Protein AF-A0A9W9DDQ2-F1 (afdb_monomer_lite)

pLDDT: mean 72.76, std 20.81, range [30.48, 95.44]

Foldseek 3Di:
DDDDDDDDDDDDDDPPPDPPDDDDDDDDDDDDDDDDDDDDDDDDDDDDDDDDDDDDPDPPPPPVPQPQDFQPLLLDLVLADDDDLDAPVVVVCVVQPVDPVPDPDAQSPLCQPVDDPVVCVVRVNLSVQLVVLNVCSNVDHSRDLCSLVSLLSNLVSCVVSLVLVRSLSSLCSVVVRLVPPPDVVNSVCCVPPRHDPVSVVSNVCSVVSVVCVVVVVVVVVVVSVVVSVVVVVD

Organism: NCBI:txid40482

Sequence (234 aa):
STTPNVYIEPEVPDPFLIDSHASDEEPEAHAKRKQELSVATPTQSFSQQDLIKNGPPSPTQSEEDAPEIYLPGLVLPTMFLLIPNTDLLTTLLNKYIHLPERRPMRDISGEWQKNNFHTLVLTNSLRALAMMARDRLVTTDPEDLALVSGWYLRLACLSRLRLFNQTSVECSNLFSVLNAVETPEAKSWLFEKLLPFELEVMYAKSWLFEKLLLFELDVVYVRLKYWLRNQTQR

Secondary structure (DSSP, 8-state):
--------PPPPPPTT-------------------------------------------------------GGGG-GGGSPPPPS--HHHHHHHHH--SGGGSPP---S---TTS-HHHHHHTT-HHHHHHHHHHHHHHS-TT-THHHHHHHHHHHHHHHTT-HHHHHHHHHHHHHHHHT---HHHHHHIIIIIS-HHHHHHHHTHHHHHHHHHHHHHHHHHHHHHHHHHHTT-

Radius of gyration: 29.39 Å; chains: 1; bounding box: 71×64×99 Å

Structure (mmCIF, N/CA/C/O backbone):
data_AF-A0A9W9DDQ2-F1
#
_entry.id   AF-A0A9W9DDQ2-F1
#
loop_
_atom_site.group_PDB
_atom_site.id
_atom_site.type_symbol
_atom_site.label_atom_id
_atom_site.label_alt_id
_atom_site.label_comp_id
_atom_site.label_asym_id
_atom_site.label_entity_id
_atom_site.label_seq_id
_atom_site.pdbx_PDB_ins_code
_atom_site.Cartn_x
_atom_site.Cartn_y
_atom_site.Cartn_z
_atom_site.occupancy
_atom_site.B_iso_or_equiv
_atom_site.auth_seq_id
_atom_site.auth_comp_id
_atom_site.auth_asym_id
_atom_site.auth_atom_id
_atom_site.pdbx_PDB_model_num
ATOM 1 N N . SER A 1 1 ? 25.339 49.833 -46.768 1.00 43.16 1 SER A N 1
ATOM 2 C CA . SER A 1 1 ? 26.209 49.017 -45.906 1.00 43.16 1 SER A CA 1
ATOM 3 C C . SER A 1 1 ? 25.650 49.034 -44.504 1.00 43.16 1 SER A C 1
ATOM 5 O O . SER A 1 1 ? 25.683 50.083 -43.879 1.00 43.16 1 SER A O 1
ATOM 7 N N . THR A 1 2 ? 25.086 47.916 -44.050 1.00 43.12 2 THR A N 1
ATOM 8 C CA . THR A 1 2 ? 24.489 47.782 -42.713 1.00 43.12 2 THR A CA 1
ATOM 9 C C . THR A 1 2 ? 25.046 46.499 -42.109 1.00 43.12 2 THR A C 1
ATOM 11 O O . THR A 1 2 ? 24.840 45.423 -42.664 1.00 43.12 2 THR A O 1
ATOM 14 N N . THR A 1 3 ? 25.835 46.621 -41.047 1.00 50.66 3 THR A N 1
ATOM 15 C CA . THR A 1 3 ? 26.433 45.501 -40.310 1.00 50.66 3 THR A CA 1
ATOM 16 C C . THR A 1 3 ? 25.376 44.820 -39.432 1.00 50.66 3 THR A C 1
ATOM 18 O O . THR A 1 3 ? 24.550 45.522 -38.843 1.00 50.66 3 THR A O 1
ATOM 21 N N . PRO A 1 4 ? 25.359 43.479 -39.312 1.00 51.47 4 PRO A N 1
ATOM 22 C CA . PRO A 1 4 ? 24.462 42.812 -38.382 1.00 51.47 4 PRO A CA 1
ATOM 23 C C . PRO A 1 4 ? 25.022 42.918 -36.961 1.00 51.47 4 PRO A C 1
ATOM 25 O O . PRO A 1 4 ? 26.206 42.686 -36.716 1.00 51.47 4 PRO A O 1
ATOM 28 N N . ASN A 1 5 ? 24.149 43.299 -36.034 1.00 49.97 5 ASN A N 1
ATOM 29 C CA . ASN A 1 5 ? 24.436 43.403 -34.612 1.00 49.97 5 ASN A CA 1
ATOM 30 C C . ASN A 1 5 ? 24.462 41.983 -34.020 1.00 49.97 5 ASN A C 1
ATOM 32 O O . ASN A 1 5 ? 23.436 41.302 -34.008 1.00 49.97 5 ASN A O 1
ATOM 36 N N . VAL A 1 6 ? 25.640 41.512 -33.609 1.00 54.50 6 VAL A N 1
ATOM 37 C CA . VAL A 1 6 ? 25.814 40.206 -32.960 1.00 54.50 6 VAL A CA 1
ATOM 38 C C . VAL A 1 6 ? 25.312 40.336 -31.527 1.00 54.50 6 VAL A C 1
ATOM 40 O O . VAL A 1 6 ? 25.911 41.036 -30.715 1.00 54.50 6 VAL A O 1
ATOM 43 N N . TYR A 1 7 ? 24.188 39.690 -31.228 1.00 57.06 7 TYR A N 1
ATOM 44 C CA . TYR A 1 7 ? 23.687 39.573 -29.864 1.00 57.06 7 TYR A CA 1
ATOM 45 C C . TYR A 1 7 ? 24.569 38.580 -29.099 1.00 57.06 7 TYR A C 1
ATOM 47 O O . TYR A 1 7 ? 24.638 37.408 -29.468 1.00 57.06 7 TYR A O 1
ATOM 55 N N . ILE A 1 8 ? 25.266 39.063 -28.070 1.00 61.97 8 ILE A N 1
ATOM 56 C CA . ILE A 1 8 ? 26.037 38.239 -27.136 1.00 61.97 8 ILE A CA 1
ATOM 57 C C . ILE A 1 8 ? 25.140 38.005 -25.920 1.00 61.97 8 ILE A C 1
ATOM 59 O O . ILE A 1 8 ? 24.755 38.953 -25.234 1.00 61.97 8 ILE A O 1
ATOM 63 N N . GLU A 1 9 ? 24.768 36.749 -25.702 1.00 59.22 9 GLU A N 1
ATOM 64 C CA . GLU A 1 9 ? 23.990 36.309 -24.545 1.00 59.22 9 GLU A CA 1
ATOM 65 C C . GLU A 1 9 ? 24.874 36.381 -23.283 1.00 59.22 9 GLU A C 1
ATOM 67 O O . GLU A 1 9 ? 26.020 35.929 -23.328 1.00 59.22 9 GLU A O 1
ATOM 72 N N . PRO A 1 10 ? 24.411 36.987 -22.174 1.00 62.88 10 PRO A N 1
ATOM 73 C CA . PRO A 1 10 ? 25.209 37.072 -20.956 1.00 62.88 10 PRO A CA 1
ATOM 74 C C . PRO A 1 10 ? 25.351 35.687 -20.310 1.00 62.88 10 PRO A C 1
ATOM 76 O O . PRO A 1 10 ? 24.351 35.019 -20.045 1.00 62.88 10 PRO A O 1
ATOM 79 N N . GLU A 1 11 ? 26.589 35.267 -20.038 1.00 54.44 11 GLU A N 1
ATOM 80 C CA . GLU A 1 11 ? 26.874 34.021 -19.319 1.00 54.44 11 GLU A CA 1
ATOM 81 C C . GLU A 1 11 ? 26.265 34.072 -17.912 1.00 54.44 11 GLU A C 1
ATOM 83 O O . GLU A 1 11 ? 26.614 34.918 -17.086 1.00 54.44 11 GLU A O 1
ATOM 88 N N . VAL A 1 12 ? 25.326 33.162 -17.650 1.00 66.56 12 VAL A N 1
ATOM 89 C CA . VAL A 1 12 ? 24.729 32.951 -16.329 1.00 66.56 12 VAL A CA 1
ATOM 90 C C . VAL A 1 12 ? 25.678 32.055 -15.524 1.00 66.56 12 VAL A C 1
ATOM 92 O O . VAL A 1 12 ? 25.928 30.930 -15.961 1.00 66.56 12 VAL A O 1
ATOM 95 N N . PRO A 1 13 ? 26.207 32.507 -14.371 1.00 59.84 13 PRO A N 1
ATOM 96 C CA . PRO A 1 13 ? 27.102 31.695 -13.551 1.00 59.84 13 PRO A CA 1
ATOM 97 C C . PRO A 1 13 ? 26.423 30.409 -13.064 1.00 59.84 13 PRO A C 1
ATOM 99 O O . PRO A 1 13 ? 25.291 30.447 -12.575 1.00 59.84 13 PRO A O 1
ATOM 102 N N . ASP A 1 14 ? 27.121 29.279 -13.197 1.00 64.25 14 ASP A N 1
ATOM 103 C CA . ASP A 1 14 ? 26.646 27.963 -12.763 1.00 64.25 14 ASP A CA 1
ATOM 104 C C . ASP A 1 14 ? 26.555 27.912 -11.223 1.00 64.25 14 ASP A C 1
ATOM 106 O O . ASP A 1 14 ? 27.581 28.037 -10.548 1.00 64.25 14 ASP A O 1
ATOM 110 N N . PRO A 1 15 ? 25.358 27.720 -10.633 1.00 57.59 15 PRO A N 1
ATOM 111 C CA . PRO A 1 15 ? 25.167 27.742 -9.183 1.00 57.59 15 PRO A CA 1
ATOM 112 C C . PRO A 1 15 ? 25.817 26.560 -8.440 1.00 57.59 15 PRO A C 1
ATOM 114 O O . PRO A 1 15 ? 25.726 26.503 -7.214 1.00 57.59 15 PRO A O 1
ATOM 117 N N . PHE A 1 16 ? 26.456 25.618 -9.144 1.00 49.69 16 PHE A N 1
ATOM 118 C CA . PHE A 1 16 ? 27.125 24.454 -8.551 1.00 49.69 16 PHE A CA 1
ATOM 119 C C . PHE A 1 16 ? 28.657 24.524 -8.555 1.00 49.69 16 PHE A C 1
ATOM 121 O O . PHE A 1 16 ? 29.302 23.620 -8.018 1.00 49.69 16 PHE A O 1
ATOM 128 N N . LEU A 1 17 ? 29.255 25.588 -9.099 1.00 50.72 17 LEU A N 1
ATOM 129 C CA . LEU A 1 17 ? 30.687 25.844 -8.941 1.00 50.72 17 LEU A CA 1
ATOM 130 C C . LEU A 1 17 ? 30.939 26.490 -7.575 1.00 50.72 17 LEU A C 1
ATOM 132 O O . LEU A 1 17 ? 30.969 27.706 -7.422 1.00 50.72 17 LEU A O 1
ATOM 136 N N . ILE A 1 18 ? 31.081 25.642 -6.558 1.00 55.28 18 ILE A N 1
ATOM 137 C CA . ILE A 1 18 ? 31.633 26.033 -5.262 1.00 55.28 18 ILE A CA 1
ATOM 138 C C . ILE A 1 18 ? 33.149 26.135 -5.451 1.00 55.28 18 ILE A C 1
ATOM 140 O O . ILE A 1 18 ? 33.799 25.127 -5.733 1.00 55.28 18 ILE A O 1
ATOM 144 N N . ASP A 1 19 ? 33.702 27.339 -5.304 1.00 46.22 19 ASP A N 1
ATOM 145 C CA . ASP A 1 19 ? 35.145 27.574 -5.329 1.00 46.22 19 ASP A CA 1
ATOM 146 C C . ASP A 1 19 ? 35.828 26.783 -4.205 1.00 46.22 19 ASP A C 1
ATOM 148 O O . ASP A 1 19 ? 35.760 27.118 -3.020 1.00 46.22 19 ASP A O 1
ATOM 152 N N . SER A 1 20 ? 36.506 25.701 -4.578 1.00 46.84 20 SER A N 1
ATOM 153 C CA . SER A 1 20 ? 37.369 24.923 -3.698 1.00 46.84 20 SER A CA 1
ATOM 154 C C . SER A 1 20 ? 38.702 25.648 -3.509 1.00 46.84 20 SER A C 1
ATOM 156 O O . SER A 1 20 ? 39.703 25.298 -4.129 1.00 46.84 20 SER A O 1
ATOM 158 N N . HIS A 1 21 ? 38.713 26.675 -2.661 1.00 49.53 21 HIS A N 1
ATOM 159 C CA . HIS A 1 21 ? 39.934 27.282 -2.132 1.00 49.53 21 HIS A CA 1
ATOM 160 C C . HIS A 1 21 ? 39.745 27.638 -0.651 1.00 49.53 21 HIS A C 1
ATOM 162 O O . HIS A 1 21 ? 39.401 28.760 -0.293 1.00 49.53 21 HIS A O 1
ATOM 168 N N . ALA A 1 22 ? 40.005 26.663 0.219 1.00 41.53 22 ALA A N 1
ATOM 169 C CA . ALA A 1 22 ? 40.381 26.906 1.606 1.00 41.53 22 ALA A CA 1
ATOM 170 C C . ALA A 1 22 ? 41.454 25.877 1.978 1.00 41.53 22 ALA A C 1
ATOM 172 O O . ALA A 1 22 ? 41.210 24.675 2.029 1.00 41.53 22 ALA A O 1
ATOM 173 N N . SER A 1 23 ? 42.661 26.406 2.091 1.00 39.81 23 SER A N 1
ATOM 174 C CA . SER A 1 23 ? 43.954 25.770 2.286 1.00 39.81 23 SER A CA 1
ATOM 175 C C . SER A 1 23 ? 44.159 25.178 3.682 1.00 39.81 23 SER A C 1
ATOM 177 O O . SER A 1 23 ? 43.682 25.724 4.673 1.00 39.81 23 SER A O 1
ATOM 179 N N . ASP A 1 24 ? 44.922 24.084 3.676 1.00 45.88 24 ASP A N 1
ATOM 180 C CA . ASP A 1 24 ? 45.630 23.370 4.745 1.00 45.88 24 ASP A CA 1
ATOM 181 C C . ASP A 1 24 ? 46.057 24.199 5.967 1.00 45.88 24 ASP A C 1
ATOM 183 O O . ASP A 1 24 ? 46.740 25.197 5.777 1.00 45.88 24 ASP A O 1
ATOM 187 N N . GLU A 1 25 ? 45.792 23.695 7.185 1.00 39.66 25 GLU A N 1
ATOM 188 C CA . GLU A 1 25 ? 46.727 23.701 8.333 1.00 39.66 25 GLU A CA 1
ATOM 189 C C . GLU A 1 25 ? 46.370 22.558 9.321 1.00 39.66 25 GLU A C 1
ATOM 191 O O . GLU A 1 25 ? 45.340 22.591 9.997 1.00 39.66 25 GLU A O 1
ATOM 196 N N . GLU A 1 26 ? 47.229 21.533 9.409 1.00 45.34 26 GLU A N 1
ATOM 197 C CA . GLU A 1 26 ? 47.307 20.595 10.545 1.00 45.34 26 GLU A CA 1
ATOM 198 C C . GLU A 1 26 ? 48.149 21.195 11.685 1.00 45.34 26 GLU A C 1
ATOM 200 O O . GLU A 1 26 ? 49.053 21.998 11.435 1.00 45.34 26 GLU A O 1
ATOM 205 N N . PRO A 1 27 ? 47.974 20.704 12.926 1.00 40.09 27 PRO A N 1
ATOM 206 C CA . PRO A 1 27 ? 49.180 20.301 13.647 1.00 40.09 27 PRO A CA 1
ATOM 207 C C . PRO A 1 27 ? 49.073 18.949 14.371 1.00 40.09 27 PRO A C 1
ATOM 209 O O . PRO A 1 27 ? 48.117 18.651 15.090 1.00 40.09 27 PRO A O 1
ATOM 212 N N . GLU A 1 28 ? 50.151 18.176 14.222 1.00 37.66 28 GLU A N 1
ATOM 213 C CA . GLU A 1 28 ? 50.507 16.975 14.976 1.00 37.66 28 GLU A CA 1
ATOM 214 C C . GLU A 1 28 ? 50.544 17.204 16.500 1.00 37.66 28 GLU A C 1
ATOM 216 O O . GLU A 1 28 ? 51.063 18.208 16.992 1.00 37.66 28 GLU A O 1
ATOM 221 N N . ALA A 1 29 ? 50.132 16.190 17.269 1.00 35.25 29 ALA A N 1
ATOM 222 C CA . ALA A 1 29 ? 50.523 16.046 18.670 1.00 35.25 29 ALA A CA 1
ATOM 223 C C . ALA A 1 29 ? 50.880 14.587 18.998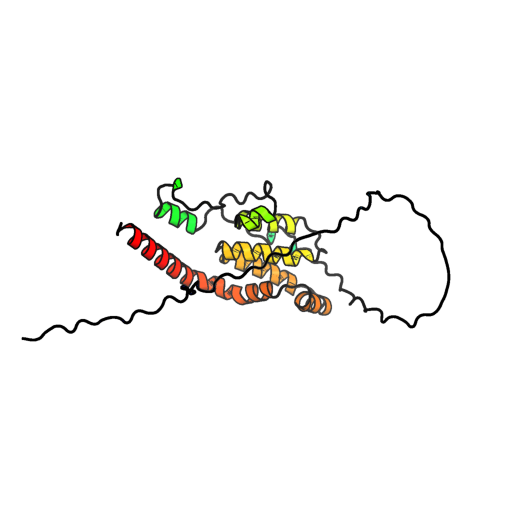 1.00 35.25 29 ALA A C 1
ATOM 225 O O . ALA A 1 29 ? 50.050 13.678 18.996 1.00 35.25 29 ALA A O 1
ATOM 226 N N . HIS A 1 30 ? 52.157 14.383 19.311 1.00 31.36 30 HIS A N 1
ATOM 227 C CA . HIS A 1 30 ? 52.729 13.138 19.804 1.00 31.36 30 HIS A CA 1
ATOM 228 C C . HIS A 1 30 ? 52.353 12.846 21.276 1.00 31.36 30 HIS A C 1
ATOM 230 O O . HIS A 1 30 ? 52.454 13.704 22.146 1.00 31.36 30 HIS A O 1
ATOM 236 N N . ALA A 1 31 ? 52.146 11.547 21.537 1.00 33.69 31 ALA A N 1
ATOM 237 C CA . ALA A 1 31 ? 52.632 10.763 22.688 1.00 33.69 31 ALA A CA 1
ATOM 238 C C . ALA A 1 31 ? 51.765 10.535 23.957 1.00 33.69 31 ALA A C 1
ATOM 240 O O . ALA A 1 31 ? 51.599 11.388 24.818 1.00 33.69 31 ALA A O 1
ATOM 241 N N . LYS A 1 32 ? 51.492 9.226 24.147 1.00 33.38 32 LYS A N 1
ATOM 242 C CA . LYS A 1 32 ? 51.507 8.413 25.389 1.00 33.38 32 LYS A CA 1
ATOM 243 C C . LYS A 1 32 ? 50.445 8.681 26.472 1.00 33.38 32 LYS A C 1
ATOM 245 O O . LYS A 1 32 ? 50.639 9.552 27.307 1.00 33.38 32 LYS A O 1
ATOM 250 N N . ARG A 1 33 ? 49.564 7.688 26.694 1.00 30.78 33 ARG A N 1
ATOM 251 C CA . ARG A 1 33 ? 49.597 6.850 27.920 1.00 30.78 33 ARG A CA 1
ATOM 252 C C . ARG A 1 33 ? 48.743 5.583 27.788 1.00 30.78 33 ARG A C 1
ATOM 254 O O . ARG A 1 33 ? 47.573 5.647 27.446 1.00 30.78 33 ARG A O 1
ATOM 261 N N . LYS A 1 34 ? 49.360 4.437 28.088 1.00 35.34 34 LYS A N 1
ATOM 262 C CA . LYS A 1 34 ? 48.715 3.136 28.314 1.00 35.34 34 LYS A CA 1
ATOM 263 C C . LYS A 1 34 ? 47.890 3.177 29.602 1.00 35.34 34 LYS A C 1
ATOM 265 O O . LYS A 1 34 ? 48.410 3.682 30.596 1.00 35.34 34 LYS A O 1
ATOM 270 N N . GLN A 1 35 ? 46.728 2.528 29.619 1.00 35.16 35 GLN A N 1
ATOM 271 C CA . GLN A 1 35 ? 46.273 1.780 30.792 1.00 35.16 35 GLN A CA 1
ATOM 272 C C . GLN A 1 35 ? 45.278 0.682 30.393 1.00 35.16 35 GLN A C 1
ATOM 274 O O . GLN A 1 35 ? 44.316 0.911 29.668 1.00 35.16 35 GLN A O 1
ATOM 279 N N . GLU A 1 36 ? 45.624 -0.524 30.828 1.00 35.19 36 GLU A N 1
ATOM 280 C CA . GLU A 1 36 ? 44.914 -1.794 30.720 1.00 35.19 36 GLU A CA 1
ATOM 281 C C . GLU A 1 36 ? 43.648 -1.784 31.589 1.00 35.19 36 GLU A C 1
ATOM 283 O O . GLU A 1 36 ? 43.702 -1.228 32.682 1.00 35.19 36 GLU A O 1
ATOM 288 N N . LEU A 1 37 ? 42.570 -2.471 31.177 1.00 32.44 37 LEU A N 1
ATOM 289 C CA . LEU A 1 37 ? 41.804 -3.332 32.093 1.00 32.44 37 LEU A CA 1
ATOM 290 C C . LEU A 1 37 ? 40.827 -4.280 31.362 1.00 32.44 37 LEU A C 1
ATOM 292 O O . LEU A 1 37 ? 39.821 -3.872 30.797 1.00 32.44 37 LEU A O 1
ATOM 296 N N . SER A 1 38 ? 41.208 -5.555 31.395 1.00 30.48 38 SER A N 1
ATOM 297 C CA . SER A 1 38 ? 40.450 -6.787 31.653 1.00 30.48 38 SER A CA 1
ATOM 298 C C . SER A 1 38 ? 38.968 -6.956 31.268 1.00 30.48 38 SER A C 1
ATOM 300 O O . SER A 1 38 ? 38.060 -6.290 31.751 1.00 30.48 38 SER A O 1
ATOM 302 N N . VAL A 1 39 ? 38.780 -8.042 30.516 1.00 32.53 39 VAL A N 1
ATOM 303 C CA . VAL A 1 39 ? 37.583 -8.858 30.259 1.00 32.53 39 VAL A CA 1
ATOM 304 C C . VAL A 1 39 ? 36.981 -9.455 31.544 1.00 32.53 39 VAL A C 1
ATOM 306 O O . VAL A 1 39 ? 37.733 -10.031 32.326 1.00 32.53 39 VAL A O 1
ATOM 309 N N . ALA A 1 40 ? 35.644 -9.439 31.696 1.00 32.78 40 ALA A N 1
ATOM 310 C CA . ALA A 1 40 ? 34.868 -10.541 32.301 1.00 32.78 40 ALA A CA 1
ATOM 311 C C . ALA A 1 40 ? 33.339 -10.428 32.072 1.00 32.78 40 ALA A C 1
ATOM 313 O O . ALA A 1 40 ? 32.730 -9.373 32.218 1.00 32.78 40 ALA A O 1
ATOM 314 N N . THR A 1 41 ? 32.763 -11.579 31.731 1.00 34.25 41 THR A N 1
ATOM 315 C CA . THR A 1 41 ? 31.363 -11.988 31.496 1.00 34.25 41 THR A CA 1
ATOM 316 C C . THR A 1 41 ? 30.456 -11.887 32.746 1.00 34.25 41 THR A C 1
ATOM 318 O O . THR A 1 41 ? 30.974 -12.011 33.855 1.00 34.25 41 THR A O 1
ATOM 321 N N . PRO A 1 42 ? 29.113 -11.753 32.621 1.00 37.78 42 PRO A N 1
ATOM 322 C CA . PRO A 1 42 ? 28.204 -11.686 33.770 1.00 37.78 42 PRO A CA 1
ATOM 323 C C . PRO A 1 42 ? 27.611 -13.056 34.136 1.00 37.78 42 PRO A C 1
ATOM 325 O O . PRO A 1 42 ? 27.168 -13.800 33.262 1.00 37.78 42 PRO A O 1
ATOM 328 N N . THR A 1 43 ? 27.503 -13.377 35.429 1.00 32.88 43 THR A N 1
ATOM 329 C CA . THR A 1 43 ? 26.479 -14.308 35.941 1.00 32.88 43 THR A CA 1
ATOM 330 C C . THR A 1 43 ? 26.179 -14.034 37.422 1.00 32.88 43 THR A C 1
ATOM 332 O O . THR A 1 43 ? 27.098 -13.837 38.209 1.00 32.88 43 THR A O 1
ATOM 335 N N . GLN A 1 44 ? 24.888 -14.152 37.757 1.00 34.22 44 GLN A N 1
ATOM 336 C CA . GLN A 1 44 ? 24.266 -14.437 39.066 1.00 34.22 44 GLN A CA 1
ATOM 337 C C . GLN A 1 44 ? 23.557 -13.285 39.803 1.00 34.22 44 GLN A C 1
ATOM 339 O O . GLN A 1 44 ? 24.135 -12.510 40.553 1.00 34.22 44 GLN A O 1
ATOM 344 N N . SER A 1 45 ? 22.239 -13.253 39.564 1.00 41.50 45 SER A N 1
ATOM 345 C CA . SER A 1 45 ? 21.136 -13.279 40.543 1.00 41.50 45 SER A CA 1
ATOM 346 C C . SER A 1 45 ? 21.463 -13.118 42.032 1.00 41.50 45 SER A C 1
ATOM 348 O O . SER A 1 45 ? 22.201 -13.938 42.561 1.00 41.50 45 SER A O 1
ATOM 350 N N . PHE A 1 46 ? 20.733 -12.234 42.723 1.00 31.86 46 PHE A N 1
ATOM 351 C CA . PHE A 1 46 ? 20.064 -12.531 44.002 1.00 31.86 46 PHE A CA 1
ATOM 352 C C . PHE A 1 46 ? 18.973 -11.483 44.292 1.00 31.86 46 PHE A C 1
ATOM 354 O O . PHE A 1 46 ? 19.193 -10.282 44.157 1.00 31.86 46 PHE A O 1
ATOM 361 N N . SER A 1 47 ? 17.786 -11.962 44.667 1.00 43.44 47 SER A N 1
ATOM 362 C CA . SER A 1 47 ? 16.654 -11.178 45.168 1.00 43.44 47 SER A CA 1
ATOM 363 C C . SER A 1 47 ? 16.860 -10.787 46.632 1.00 43.44 47 SER A C 1
ATOM 365 O O . SER A 1 47 ? 17.327 -11.614 47.411 1.00 43.44 47 SER A O 1
ATOM 367 N N . GLN A 1 48 ? 16.390 -9.602 47.032 1.00 39.69 48 GLN A N 1
ATOM 368 C CA . GLN A 1 48 ? 15.929 -9.344 48.399 1.00 39.69 48 GLN A CA 1
ATOM 369 C C . GLN A 1 48 ? 14.841 -8.264 48.404 1.00 39.69 48 GLN A C 1
ATOM 371 O O . GLN A 1 48 ? 14.946 -7.244 47.725 1.00 39.69 48 GLN A O 1
ATOM 376 N N . GLN A 1 49 ? 13.770 -8.570 49.129 1.00 43.28 49 GLN A N 1
ATOM 377 C CA . GLN A 1 49 ? 12.563 -7.773 49.300 1.00 43.28 49 GLN A CA 1
ATOM 378 C C . GLN A 1 49 ? 12.728 -6.704 50.398 1.00 43.28 49 GLN A C 1
ATOM 380 O O . GLN A 1 49 ? 13.473 -6.897 51.355 1.00 43.28 49 GLN A O 1
ATOM 385 N N . ASP A 1 50 ? 11.899 -5.666 50.256 1.00 41.75 50 ASP A N 1
ATOM 386 C CA . ASP A 1 50 ? 11.158 -4.936 51.294 1.00 41.75 50 ASP A CA 1
ATOM 387 C C . ASP A 1 50 ? 11.721 -3.703 52.045 1.00 41.75 50 ASP A C 1
ATOM 389 O O . ASP A 1 50 ? 12.675 -3.749 52.814 1.00 41.75 50 ASP A O 1
ATOM 393 N N . LEU A 1 51 ? 10.899 -2.643 51.908 1.00 42.06 51 LEU A N 1
ATOM 394 C CA . LEU A 1 51 ? 10.609 -1.488 52.776 1.00 42.06 51 LEU A CA 1
ATOM 395 C C . LEU A 1 51 ? 11.642 -0.346 52.905 1.00 42.06 51 LEU A C 1
ATOM 397 O O . LEU A 1 51 ? 12.649 -0.479 53.583 1.00 42.06 51 LEU A O 1
ATOM 401 N N . ILE A 1 52 ? 11.275 0.852 52.403 1.00 40.38 52 ILE A N 1
ATOM 402 C CA . ILE A 1 52 ? 10.900 2.045 53.208 1.00 40.38 52 ILE A CA 1
ATOM 403 C C . ILE A 1 52 ? 10.230 3.125 52.316 1.00 40.38 52 ILE A C 1
ATOM 405 O O . ILE A 1 52 ? 10.832 3.748 51.451 1.00 40.38 52 ILE A O 1
ATOM 409 N N . LYS A 1 53 ? 8.932 3.297 52.579 1.00 46.06 53 LYS A N 1
ATOM 410 C CA . LYS A 1 53 ? 8.076 4.499 52.650 1.00 46.06 53 LYS A CA 1
ATOM 411 C C . LYS A 1 53 ? 8.643 5.903 52.291 1.00 46.06 53 LYS A C 1
ATOM 413 O O . LYS A 1 53 ? 9.608 6.361 52.893 1.00 46.06 53 LYS A O 1
ATOM 418 N N . ASN A 1 54 ? 7.810 6.649 51.545 1.00 45.16 54 ASN A N 1
ATOM 419 C CA . ASN A 1 54 ? 7.675 8.122 51.443 1.00 45.16 54 ASN A CA 1
ATOM 420 C C . ASN A 1 54 ? 8.560 8.881 50.429 1.00 45.16 54 ASN A C 1
ATOM 422 O O . ASN A 1 54 ? 9.514 9.557 50.804 1.00 45.16 54 ASN A O 1
ATOM 426 N N . GLY A 1 55 ? 8.133 8.897 49.164 1.00 43.28 55 GLY A N 1
ATOM 427 C CA . GLY A 1 55 ? 8.395 9.998 48.228 1.00 43.28 55 GLY A CA 1
ATOM 428 C C . GLY A 1 55 ? 7.063 10.648 47.818 1.00 43.28 55 GLY A C 1
ATOM 429 O O . GLY A 1 55 ? 6.045 9.950 47.840 1.00 43.28 55 GLY A O 1
ATOM 430 N N . PRO A 1 56 ? 7.019 11.957 47.495 1.00 48.47 56 PRO A N 1
ATOM 431 C CA . PRO A 1 56 ? 5.811 12.585 46.955 1.00 48.47 56 PRO A CA 1
ATOM 432 C C . PRO A 1 56 ? 5.373 11.829 45.692 1.00 48.47 56 PRO A C 1
ATOM 434 O O . PRO A 1 56 ? 6.245 11.276 45.014 1.00 48.47 56 PRO A O 1
ATOM 437 N N . PRO A 1 57 ? 4.065 11.764 45.368 1.00 48.31 57 PRO A N 1
ATOM 438 C CA . PRO A 1 57 ? 3.631 11.114 44.143 1.00 48.31 57 PRO A CA 1
ATOM 439 C C . PRO A 1 57 ? 4.357 11.795 42.985 1.00 48.31 57 PRO A C 1
ATOM 441 O O . PRO A 1 57 ? 4.135 12.973 42.703 1.00 48.31 57 PRO A O 1
ATOM 444 N N . SER A 1 58 ? 5.273 11.057 42.353 1.00 43.09 58 SER A N 1
A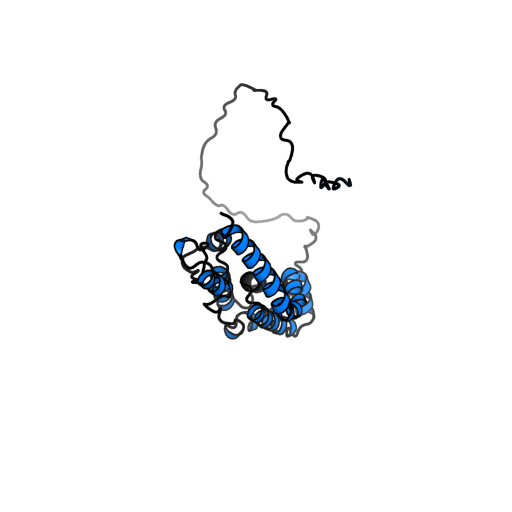TOM 445 C CA . SER A 1 58 ? 5.719 11.395 41.010 1.00 43.09 58 SER A CA 1
ATOM 446 C C . SER A 1 58 ? 4.440 11.579 40.200 1.00 43.09 58 SER A C 1
ATOM 448 O O . SER A 1 58 ? 3.560 10.724 40.340 1.00 43.09 58 SER A O 1
ATOM 450 N N . PRO A 1 59 ? 4.275 12.669 39.430 1.00 45.69 59 PRO A N 1
ATOM 451 C CA . PRO A 1 59 ? 3.128 12.783 38.552 1.00 45.69 59 PRO A CA 1
ATOM 452 C C . PRO A 1 59 ? 3.158 11.529 37.691 1.00 45.69 59 PRO A C 1
ATOM 454 O O . PRO A 1 59 ? 4.094 11.326 36.916 1.00 45.69 59 PRO A O 1
ATOM 457 N N . THR A 1 60 ? 2.195 10.639 37.921 1.00 42.50 60 THR A N 1
ATOM 458 C CA . THR A 1 60 ? 1.818 9.612 36.971 1.00 42.50 60 THR A CA 1
ATOM 459 C C . THR A 1 60 ? 1.654 10.391 35.684 1.00 42.50 60 THR A C 1
ATOM 461 O O . THR A 1 60 ? 0.751 11.220 35.572 1.00 42.50 60 THR A O 1
ATOM 464 N N . GLN A 1 61 ? 2.606 10.224 34.765 1.00 40.56 61 GLN A N 1
ATOM 465 C CA . GLN A 1 61 ? 2.333 10.480 33.369 1.00 40.56 61 GLN A CA 1
ATOM 466 C C . GLN A 1 61 ? 1.111 9.615 33.129 1.00 40.56 61 GLN A C 1
ATOM 468 O O . GLN A 1 61 ? 1.197 8.393 33.216 1.00 40.56 61 GLN A O 1
ATOM 473 N N . SER A 1 62 ? -0.048 10.258 33.067 1.00 44.06 62 SER A N 1
ATOM 474 C CA . SER A 1 62 ? -1.273 9.634 32.627 1.00 44.06 62 SER A CA 1
ATOM 475 C C . SER A 1 62 ? -0.918 9.091 31.258 1.00 44.06 62 SER A C 1
ATOM 477 O O . SER A 1 62 ? -0.796 9.873 30.314 1.00 44.06 62 SER A O 1
ATOM 479 N N . GLU A 1 63 ? -0.601 7.796 31.206 1.00 52.09 63 GLU A N 1
ATOM 480 C CA . GLU A 1 63 ? -0.661 7.015 29.986 1.00 52.09 63 GLU A CA 1
ATOM 481 C C . GLU A 1 63 ? -2.033 7.363 29.425 1.00 52.09 63 GLU A C 1
ATOM 483 O O . GLU A 1 63 ? -3.059 7.101 30.048 1.00 52.09 63 GLU A O 1
ATOM 488 N N . GLU A 1 64 ? -2.017 8.196 28.388 1.00 58.22 64 GLU A N 1
ATOM 489 C CA . GLU A 1 64 ? -3.200 8.677 27.696 1.00 58.22 64 GLU A CA 1
ATOM 490 C C . GLU A 1 64 ? -3.868 7.393 27.204 1.00 58.22 64 GLU A C 1
ATOM 492 O O . GLU A 1 64 ? -3.338 6.777 26.283 1.00 58.22 64 GLU A O 1
ATOM 497 N N . ASP A 1 65 ? -4.896 6.926 27.928 1.00 67.75 65 ASP A N 1
ATOM 498 C CA . ASP A 1 65 ? -5.540 5.621 27.738 1.00 67.75 65 ASP A CA 1
ATOM 499 C C . ASP A 1 65 ? -5.892 5.503 26.254 1.00 67.75 65 ASP A C 1
ATOM 501 O O . ASP A 1 65 ? -6.811 6.164 25.760 1.00 67.75 65 ASP A O 1
ATOM 505 N N . ALA A 1 66 ? -5.071 4.764 25.505 1.00 76.62 66 ALA A N 1
ATOM 506 C CA . ALA A 1 66 ? -5.247 4.648 24.073 1.00 76.62 66 ALA A CA 1
ATOM 507 C C . ALA A 1 66 ? -6.532 3.843 23.866 1.00 76.62 66 ALA A C 1
ATOM 509 O O . ALA A 1 66 ? -6.631 2.731 24.392 1.00 76.62 66 ALA A O 1
ATOM 510 N N . PRO A 1 67 ? -7.529 4.378 23.141 1.00 80.44 67 PRO A N 1
ATOM 511 C CA . PRO A 1 67 ? -8.742 3.628 22.887 1.00 80.44 67 PRO A CA 1
ATOM 512 C C . PRO A 1 67 ? -8.380 2.338 22.147 1.00 80.44 67 PRO A C 1
ATOM 514 O O . PRO A 1 67 ? -7.583 2.352 21.207 1.00 80.44 67 PRO A O 1
ATOM 517 N N . GLU A 1 68 ? -8.967 1.223 22.571 1.00 81.38 68 GLU A N 1
ATOM 518 C CA . GLU A 1 68 ? -8.800 -0.063 21.901 1.00 81.38 68 GLU A CA 1
ATOM 519 C C . GLU A 1 68 ? -9.448 0.024 20.510 1.00 81.38 68 GLU A C 1
ATOM 521 O O . GLU A 1 68 ? -10.671 0.113 20.367 1.00 81.38 68 GLU A O 1
ATOM 526 N N . ILE A 1 69 ? -8.613 0.099 19.470 1.00 84.62 69 ILE A N 1
ATOM 527 C CA . ILE A 1 69 ? -9.042 0.291 18.084 1.00 84.62 69 ILE A CA 1
ATOM 528 C C . ILE A 1 69 ? -8.906 -1.030 17.336 1.00 84.62 69 ILE A C 1
ATOM 530 O O . ILE A 1 69 ? -7.806 -1.494 17.052 1.00 84.62 69 ILE A O 1
ATOM 534 N N . TYR A 1 70 ? -10.049 -1.597 16.959 1.00 87.81 70 TYR A N 1
ATOM 535 C CA . TYR A 1 70 ? -10.128 -2.815 16.162 1.00 87.81 70 TYR A CA 1
ATOM 536 C C . TYR A 1 70 ? -10.498 -2.483 14.710 1.00 87.81 70 TYR A C 1
ATOM 538 O O . TYR A 1 70 ? -11.607 -2.013 14.438 1.00 87.81 70 TYR A O 1
ATOM 546 N N . LEU A 1 71 ? -9.586 -2.719 13.755 1.00 87.81 71 LEU A N 1
ATOM 547 C CA . LEU A 1 71 ? -9.764 -2.341 12.341 1.00 87.81 71 LEU A CA 1
ATOM 548 C C . LEU A 1 71 ? -9.646 -3.541 11.378 1.00 87.81 71 LEU A C 1
ATOM 550 O O . LEU A 1 71 ? -8.797 -3.548 10.480 1.00 87.81 71 LEU A O 1
ATOM 554 N N . PRO A 1 72 ? -10.548 -4.538 11.462 1.00 89.12 72 PRO A N 1
ATOM 555 C CA . PRO A 1 72 ? -10.490 -5.757 10.648 1.00 89.12 72 PRO A CA 1
ATOM 556 C C . PRO A 1 72 ? -10.628 -5.482 9.150 1.00 89.12 72 PRO A C 1
ATOM 558 O O . PRO A 1 72 ? -10.128 -6.241 8.323 1.00 89.12 72 PRO A O 1
ATOM 561 N N . GLY A 1 73 ? -11.268 -4.370 8.777 1.00 90.25 73 GLY A N 1
ATOM 562 C CA . GLY A 1 73 ? -11.394 -3.955 7.383 1.00 90.25 73 GLY A CA 1
ATOM 563 C C . GLY A 1 73 ? -10.055 -3.632 6.716 1.00 90.25 73 GLY A C 1
ATOM 564 O O . GLY A 1 73 ? -9.953 -3.755 5.500 1.00 90.25 73 GLY A O 1
ATOM 565 N N . LEU A 1 74 ? -9.018 -3.258 7.476 1.00 92.25 74 LEU A N 1
ATOM 566 C CA . LEU A 1 74 ? -7.722 -2.837 6.927 1.00 92.25 74 LEU A CA 1
ATOM 567 C C . LEU A 1 74 ? -6.816 -3.989 6.492 1.00 92.25 74 LEU A C 1
ATOM 569 O O . LEU A 1 74 ? -5.871 -3.755 5.737 1.00 92.25 74 LEU A O 1
ATOM 573 N N . VAL A 1 75 ? -7.107 -5.210 6.938 1.00 94.75 75 VAL A N 1
ATOM 574 C CA . VAL A 1 75 ? -6.312 -6.411 6.631 1.00 94.75 75 VAL A CA 1
ATOM 575 C C . VAL A 1 75 ? -6.947 -7.268 5.531 1.00 94.75 75 VAL A C 1
ATOM 577 O O . VAL A 1 75 ? -6.373 -8.260 5.086 1.00 94.75 75 VAL A O 1
ATOM 580 N N . LEU A 1 76 ? -8.133 -6.891 5.038 1.00 94.38 76 LEU A N 1
ATOM 581 C CA . LEU A 1 76 ? -8.854 -7.680 4.043 1.00 94.38 76 LEU A CA 1
ATOM 582 C C . LEU A 1 76 ? -8.123 -7.678 2.685 1.00 94.38 76 LEU A C 1
ATOM 584 O O . LEU A 1 76 ? -7.892 -6.611 2.110 1.00 94.38 76 LEU A O 1
ATOM 588 N N . PRO A 1 77 ? -7.844 -8.852 2.080 1.00 94.62 77 PRO A N 1
ATOM 589 C CA . PRO A 1 77 ? -7.184 -8.933 0.774 1.00 94.62 77 PRO A CA 1
ATOM 590 C C . PRO A 1 77 ? -7.906 -8.172 -0.344 1.00 94.62 77 PRO A C 1
ATOM 592 O O . PRO A 1 77 ? -7.262 -7.701 -1.280 1.00 94.62 77 PRO A O 1
ATOM 595 N N . THR A 1 78 ? -9.233 -8.048 -0.247 1.00 94.06 78 THR A N 1
ATOM 596 C CA . THR A 1 78 ? -10.102 -7.344 -1.204 1.00 94.06 78 THR A CA 1
ATOM 597 C C . THR A 1 78 ? -9.896 -5.833 -1.219 1.00 94.06 78 THR A C 1
ATOM 599 O O . THR A 1 78 ? -10.338 -5.171 -2.153 1.00 94.06 78 THR A O 1
ATOM 602 N N . MET A 1 79 ? -9.216 -5.283 -0.213 1.00 93.94 79 MET A N 1
ATOM 603 C CA . MET A 1 79 ? -8.888 -3.859 -0.141 1.00 93.94 79 MET A CA 1
ATOM 604 C C . MET A 1 79 ? -7.783 -3.464 -1.117 1.00 93.94 79 MET A C 1
ATOM 606 O O . MET A 1 79 ? -7.655 -2.286 -1.452 1.00 93.94 79 MET A O 1
ATOM 610 N N . PHE A 1 80 ? -7.006 -4.446 -1.580 1.00 95.31 80 PHE A N 1
ATOM 611 C CA . PHE A 1 80 ? -5.838 -4.252 -2.423 1.00 95.31 80 PHE A CA 1
ATOM 612 C C . PHE A 1 80 ? -6.118 -4.713 -3.845 1.00 95.31 80 PHE A C 1
ATOM 614 O O . PHE A 1 80 ? -6.565 -5.836 -4.090 1.00 95.31 80 PHE A O 1
ATOM 621 N N . LEU A 1 81 ? -5.764 -3.874 -4.809 1.00 92.62 81 LEU A N 1
ATOM 622 C CA . LEU A 1 81 ? -5.804 -4.247 -6.211 1.00 92.62 81 LEU A CA 1
ATOM 623 C C . LEU A 1 81 ? -4.524 -5.008 -6.582 1.00 92.62 81 LEU A C 1
ATOM 625 O O . LEU A 1 81 ? -3.445 -4.835 -5.997 1.00 92.62 81 LEU A O 1
ATOM 629 N N . LEU A 1 82 ? -4.629 -5.857 -7.601 1.00 91.00 82 LEU A N 1
ATOM 630 C CA . LEU A 1 82 ? -3.467 -6.542 -8.156 1.00 91.00 82 LEU A CA 1
ATOM 631 C C . LEU A 1 82 ? -2.572 -5.530 -8.871 1.00 91.00 82 LEU A C 1
ATOM 633 O O . LEU A 1 82 ? -3.052 -4.722 -9.663 1.00 91.00 82 LEU A O 1
ATOM 637 N N . ILE A 1 83 ? -1.266 -5.574 -8.599 1.00 88.56 83 ILE A N 1
ATOM 638 C CA . ILE A 1 83 ? -0.314 -4.715 -9.305 1.00 88.56 83 ILE A CA 1
ATOM 639 C C . ILE A 1 83 ? -0.149 -5.261 -10.734 1.00 88.56 83 ILE A C 1
ATOM 641 O O . ILE A 1 83 ? 0.271 -6.409 -10.890 1.00 88.56 83 ILE A O 1
ATOM 645 N N . PRO A 1 84 ? -0.423 -4.477 -11.791 1.00 85.75 84 PRO A N 1
ATOM 646 C CA . PRO A 1 84 ? -0.299 -4.947 -13.168 1.00 85.75 84 PRO A CA 1
ATOM 647 C C . PRO A 1 84 ? 1.160 -5.241 -13.510 1.00 85.75 84 PRO A C 1
ATOM 649 O O . PRO A 1 84 ? 2.029 -4.429 -13.209 1.00 85.75 84 PRO A O 1
AT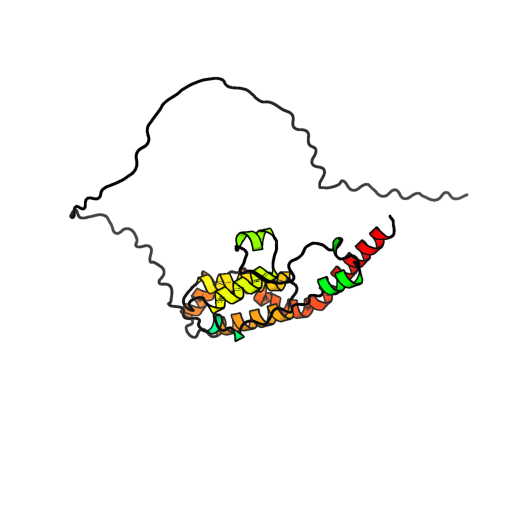OM 652 N N . ASN A 1 85 ? 1.454 -6.355 -14.183 1.00 79.19 85 ASN A N 1
ATOM 653 C CA . ASN A 1 85 ? 2.829 -6.738 -14.561 1.00 79.19 85 ASN A CA 1
ATOM 654 C C . ASN A 1 85 ? 3.429 -5.876 -15.686 1.00 79.19 85 ASN A C 1
ATOM 656 O O . ASN A 1 85 ? 4.621 -5.953 -15.968 1.00 79.19 85 ASN A O 1
ATOM 660 N N . THR A 1 86 ? 2.611 -5.039 -16.321 1.00 74.88 86 THR A N 1
ATOM 661 C CA . THR A 1 86 ? 3.008 -4.130 -17.396 1.00 74.88 86 THR A CA 1
ATOM 662 C C . THR A 1 86 ? 2.873 -2.687 -16.938 1.00 74.88 86 THR A C 1
ATOM 664 O O . THR A 1 86 ? 1.810 -2.283 -16.470 1.00 74.88 86 THR A O 1
ATOM 667 N N . ASP A 1 87 ? 3.922 -1.893 -17.113 1.00 73.94 87 ASP A N 1
ATOM 668 C CA . ASP A 1 87 ? 3.924 -0.461 -16.823 1.00 73.94 87 ASP A CA 1
ATOM 669 C C . ASP A 1 87 ? 4.220 0.364 -18.085 1.00 73.94 87 ASP A C 1
ATOM 671 O O . ASP A 1 87 ? 4.891 -0.094 -19.014 1.00 73.94 87 ASP A O 1
ATOM 675 N N . LEU A 1 88 ? 3.746 1.614 -18.108 1.00 73.94 88 LEU A N 1
ATOM 676 C CA . LEU A 1 88 ? 3.923 2.517 -19.251 1.00 73.94 88 LEU A CA 1
ATOM 677 C C . LEU A 1 88 ? 5.398 2.746 -19.597 1.00 73.94 88 LEU A C 1
ATOM 679 O O . LEU A 1 88 ? 5.739 2.876 -20.772 1.00 73.94 88 LEU A O 1
ATOM 683 N N . LEU A 1 89 ? 6.289 2.758 -18.602 1.00 77.19 89 LEU A N 1
ATOM 684 C CA . LEU A 1 89 ? 7.716 2.929 -18.848 1.00 77.19 89 LEU A CA 1
ATOM 685 C C . LEU A 1 89 ? 8.320 1.680 -19.515 1.00 77.19 89 LEU A C 1
ATOM 687 O O . LEU A 1 89 ? 9.141 1.850 -20.409 1.00 77.19 89 LEU A O 1
ATOM 691 N N . THR A 1 90 ? 7.865 0.454 -19.214 1.00 78.75 90 THR A N 1
ATOM 692 C CA . THR A 1 90 ? 8.251 -0.745 -19.995 1.00 78.75 90 THR A CA 1
ATOM 693 C C . THR A 1 90 ? 7.849 -0.585 -21.458 1.00 78.75 90 THR A C 1
ATOM 695 O O . THR A 1 90 ? 8.661 -0.842 -22.346 1.00 78.75 90 THR A O 1
ATOM 698 N N . THR A 1 91 ? 6.634 -0.103 -21.729 1.00 81.25 91 THR A N 1
ATOM 699 C CA . THR A 1 91 ? 6.160 0.132 -23.102 1.00 81.25 91 THR A CA 1
ATOM 700 C C . THR A 1 91 ? 7.022 1.163 -23.832 1.00 81.25 91 THR A C 1
ATOM 702 O O . THR A 1 91 ? 7.424 0.933 -24.973 1.00 81.25 91 THR A O 1
ATOM 705 N N . LEU A 1 92 ? 7.362 2.276 -23.174 1.00 83.12 92 LEU A N 1
ATOM 706 C CA . LEU A 1 92 ? 8.238 3.303 -23.743 1.00 83.12 92 LEU A CA 1
ATOM 707 C C . LEU A 1 92 ? 9.659 2.766 -23.971 1.00 83.12 92 LEU A C 1
ATOM 709 O O . LEU A 1 92 ? 10.215 2.949 -25.050 1.00 83.12 92 LEU A O 1
ATOM 713 N N . LEU A 1 93 ? 10.237 2.045 -23.012 1.00 83.81 93 LEU A N 1
ATOM 714 C CA . LEU A 1 93 ? 11.568 1.454 -23.160 1.00 83.81 93 LEU A CA 1
ATOM 715 C C . LEU A 1 93 ? 11.604 0.429 -24.297 1.00 83.81 93 LEU A C 1
ATOM 717 O O . LEU A 1 93 ? 12.526 0.461 -25.099 1.00 83.81 93 LEU A O 1
ATOM 721 N N . ASN A 1 94 ? 10.589 -0.426 -24.432 1.00 84.62 94 ASN A N 1
ATOM 722 C CA . ASN A 1 94 ? 10.496 -1.370 -25.548 1.00 84.62 94 ASN A CA 1
ATOM 723 C C . ASN A 1 94 ? 10.412 -0.657 -26.906 1.00 84.62 94 ASN A C 1
ATOM 725 O O . ASN A 1 94 ? 11.006 -1.116 -27.883 1.00 84.62 94 ASN A O 1
ATOM 729 N N . LYS A 1 95 ? 9.685 0.465 -26.961 1.00 86.94 95 LYS A N 1
ATOM 730 C CA . LYS A 1 95 ? 9.469 1.237 -28.188 1.00 86.94 95 LYS A CA 1
ATOM 731 C C . LYS A 1 95 ? 10.689 2.054 -28.612 1.00 86.94 95 LYS A C 1
ATOM 733 O O . LYS A 1 95 ? 10.935 2.165 -29.806 1.00 86.94 95 LYS A O 1
ATOM 738 N N . TYR A 1 96 ? 11.420 2.637 -27.663 1.00 86.19 96 TYR A N 1
ATOM 739 C CA . TYR A 1 96 ? 12.501 3.590 -27.949 1.00 86.19 96 TYR A CA 1
ATOM 740 C C . TYR A 1 96 ? 13.909 3.041 -27.660 1.00 86.19 96 TYR A C 1
ATOM 742 O O . TYR A 1 96 ? 14.887 3.598 -28.148 1.00 86.19 96 TYR A O 1
ATOM 750 N N . ILE A 1 97 ? 14.034 1.946 -26.900 1.00 86.44 97 ILE A N 1
ATOM 751 C CA . ILE A 1 97 ? 15.302 1.275 -26.568 1.00 86.44 97 ILE A CA 1
ATOM 752 C C . ILE A 1 97 ? 15.177 -0.220 -26.897 1.00 86.44 97 ILE A C 1
ATOM 754 O O . ILE A 1 97 ? 14.888 -1.073 -26.049 1.00 86.44 97 ILE A O 1
ATOM 758 N N . HIS A 1 98 ? 15.399 -0.548 -28.170 1.00 84.62 98 HIS A N 1
ATOM 759 C CA . HIS A 1 98 ? 15.236 -1.913 -28.673 1.00 84.62 98 HIS A CA 1
ATOM 760 C C . HIS A 1 98 ? 16.217 -2.906 -28.041 1.00 84.62 98 HIS A C 1
ATOM 762 O O . HIS A 1 98 ? 15.807 -4.022 -27.739 1.00 84.62 98 HIS A O 1
ATOM 768 N N . LEU A 1 99 ? 17.466 -2.496 -27.780 1.00 87.50 99 LEU A N 1
ATOM 769 C CA . LEU A 1 99 ? 18.464 -3.351 -27.132 1.00 87.50 99 LEU A CA 1
ATOM 770 C C . LEU A 1 99 ? 18.169 -3.480 -25.626 1.00 87.50 99 LEU A C 1
ATOM 772 O O . LEU A 1 99 ? 18.288 -2.478 -24.915 1.00 87.50 99 LEU A O 1
ATOM 776 N N . PRO A 1 100 ? 17.837 -4.683 -25.113 1.00 82.44 100 PRO A N 1
ATOM 777 C CA . PRO A 1 100 ? 17.499 -4.875 -23.702 1.00 82.44 100 PRO A CA 1
ATOM 778 C C . PRO A 1 100 ? 18.634 -4.498 -22.745 1.00 82.44 100 PRO A C 1
ATOM 780 O O . PRO A 1 100 ? 18.374 -3.914 -21.701 1.00 82.44 100 PRO A O 1
ATOM 783 N N . GLU A 1 101 ? 19.885 -4.748 -23.132 1.00 86.19 101 GLU A N 1
ATOM 784 C CA . GLU A 1 101 ? 21.080 -4.473 -22.318 1.00 86.19 101 GLU A CA 1
ATOM 785 C C . GLU A 1 101 ? 21.335 -2.978 -22.084 1.00 86.19 101 GLU A C 1
ATOM 787 O O . GLU A 1 101 ? 22.012 -2.599 -21.135 1.00 86.19 101 GLU A O 1
ATOM 792 N N . ARG A 1 102 ? 20.781 -2.106 -22.938 1.00 83.69 102 ARG A N 1
ATOM 793 C CA . ARG A 1 102 ? 20.887 -0.646 -22.785 1.00 83.69 102 ARG A CA 1
ATOM 794 C C . ARG A 1 102 ? 19.777 -0.058 -21.921 1.00 83.69 102 ARG A C 1
ATOM 796 O O . ARG A 1 102 ? 19.747 1.154 -21.705 1.00 83.69 102 ARG A O 1
ATOM 803 N N . ARG A 1 103 ? 18.825 -0.878 -21.476 1.00 82.81 103 ARG A N 1
ATOM 804 C CA . ARG A 1 103 ? 17.727 -0.410 -20.635 1.00 82.81 103 ARG A CA 1
ATOM 805 C C . ARG A 1 103 ? 18.229 -0.259 -19.201 1.00 82.81 103 ARG A C 1
ATOM 807 O O . ARG A 1 103 ? 18.989 -1.103 -18.734 1.00 82.81 103 ARG A O 1
ATOM 814 N N . PRO A 1 104 ? 17.784 0.779 -18.481 1.00 80.19 104 PRO A N 1
ATOM 815 C CA . PRO A 1 104 ? 18.051 0.881 -17.055 1.00 80.19 104 PRO A CA 1
ATOM 816 C C . PRO A 1 104 ? 17.569 -0.377 -16.328 1.00 80.19 104 PRO A C 1
ATOM 818 O O . PRO A 1 104 ? 16.443 -0.832 -16.556 1.00 80.19 104 PRO A O 1
ATOM 821 N N . MET A 1 105 ? 18.415 -0.927 -15.455 1.00 75.56 105 MET A N 1
ATOM 822 C CA . MET A 1 105 ? 18.041 -2.071 -14.629 1.00 75.56 105 MET A CA 1
ATOM 823 C C . MET A 1 105 ? 16.887 -1.674 -13.707 1.00 75.56 105 MET A C 1
ATOM 825 O O . MET A 1 105 ? 16.918 -0.613 -13.079 1.00 75.56 105 MET A O 1
ATOM 829 N N . ARG A 1 106 ? 15.842 -2.502 -13.660 1.00 76.94 106 ARG A N 1
ATOM 830 C CA . ARG A 1 106 ? 14.619 -2.196 -12.920 1.00 76.94 106 ARG A CA 1
ATOM 831 C C . ARG A 1 106 ? 13.913 -3.460 -12.451 1.00 76.94 106 ARG A C 1
ATOM 833 O O . ARG A 1 106 ? 13.898 -4.458 -13.165 1.00 76.94 106 ARG A O 1
ATOM 840 N N . ASP A 1 107 ? 13.273 -3.368 -11.290 1.00 75.56 107 ASP A N 1
ATOM 841 C CA . ASP A 1 107 ? 12.364 -4.392 -10.780 1.00 75.56 107 ASP A CA 1
ATOM 842 C C . ASP A 1 107 ? 11.054 -4.427 -11.589 1.00 75.56 107 ASP A C 1
ATOM 844 O O . ASP A 1 107 ? 10.285 -3.461 -11.620 1.00 75.56 107 ASP A O 1
ATOM 848 N N . ILE A 1 108 ? 10.817 -5.555 -12.260 1.00 78.06 108 ILE A N 1
ATOM 849 C CA . ILE A 1 108 ? 9.586 -5.847 -13.009 1.00 78.06 108 ILE A CA 1
ATOM 850 C C . ILE A 1 108 ? 8.828 -7.017 -12.365 1.00 78.06 108 ILE A C 1
ATOM 852 O O . ILE A 1 108 ? 7.607 -7.087 -12.495 1.00 78.06 108 ILE A O 1
ATOM 856 N N . SER A 1 109 ? 9.519 -7.919 -11.656 1.00 79.88 109 SER A N 1
ATOM 857 C CA . SER A 1 109 ? 8.909 -9.136 -11.112 1.00 79.88 109 SER A CA 1
ATOM 858 C C . SER A 1 109 ? 8.062 -8.854 -9.878 1.00 79.88 109 SER A C 1
ATOM 860 O O . SER A 1 109 ? 7.032 -9.497 -9.694 1.00 79.88 109 SER A O 1
ATOM 862 N N . GLY A 1 110 ? 8.469 -7.893 -9.042 1.00 82.50 110 GLY A N 1
ATOM 863 C CA . GLY A 1 110 ? 7.844 -7.677 -7.740 1.00 82.50 110 GLY A CA 1
ATOM 864 C C . GLY A 1 110 ? 8.143 -8.777 -6.723 1.00 82.50 110 GLY A C 1
ATOM 865 O O . GLY A 1 110 ? 7.487 -8.847 -5.686 1.00 82.50 110 GLY A O 1
ATOM 866 N N . GLU A 1 111 ? 9.116 -9.644 -7.005 1.00 88.75 111 GLU A N 1
ATOM 867 C CA . GLU A 1 111 ? 9.516 -10.709 -6.092 1.00 88.75 111 GLU A CA 1
ATOM 868 C C . GLU A 1 111 ? 10.243 -10.112 -4.880 1.00 88.75 111 GLU A C 1
ATOM 870 O O . GLU A 1 111 ? 11.325 -9.532 -4.999 1.00 88.75 111 GLU A O 1
ATOM 875 N N . TRP A 1 112 ? 9.646 -10.259 -3.698 1.00 92.06 112 TRP A N 1
ATOM 876 C CA . TRP A 1 112 ? 10.163 -9.667 -2.464 1.00 92.06 112 TRP A CA 1
ATOM 877 C C . TRP A 1 112 ? 10.683 -10.709 -1.474 1.00 92.06 112 TRP A C 1
ATOM 879 O O . TRP A 1 112 ? 11.542 -10.395 -0.660 1.00 92.06 112 TRP A O 1
ATOM 889 N N . GLN A 1 113 ? 10.226 -11.960 -1.565 1.00 92.00 113 GLN A N 1
ATOM 890 C CA . GLN A 1 113 ? 10.450 -13.007 -0.562 1.00 92.00 113 GLN A CA 1
ATOM 891 C C . GLN A 1 113 ? 11.931 -13.368 -0.372 1.00 92.00 113 GLN A C 1
ATOM 893 O O . GLN A 1 113 ? 12.327 -13.819 0.699 1.00 92.00 113 GLN A O 1
ATOM 898 N N . LYS A 1 114 ? 12.758 -13.167 -1.402 1.00 89.19 114 LYS A N 1
ATOM 899 C CA . LYS A 1 114 ? 14.200 -13.461 -1.371 1.00 89.19 114 LYS A CA 1
ATOM 900 C C . LYS A 1 114 ? 15.053 -12.308 -0.831 1.00 89.19 114 LYS A C 1
ATOM 902 O O . LYS A 1 114 ? 16.247 -12.492 -0.626 1.00 89.19 114 LYS A O 1
ATOM 907 N N . ASN A 1 115 ? 14.463 -11.132 -0.620 1.00 89.12 115 ASN A N 1
ATOM 908 C CA . ASN A 1 115 ? 15.176 -9.902 -0.293 1.00 89.12 115 ASN A CA 1
ATOM 909 C C . ASN A 1 115 ? 14.685 -9.329 1.042 1.00 89.12 115 ASN A C 1
ATOM 911 O O . ASN A 1 115 ? 13.497 -9.361 1.354 1.00 89.12 115 ASN A O 1
ATOM 915 N N . ASN A 1 116 ? 15.590 -8.752 1.834 1.00 91.44 116 ASN A N 1
ATOM 916 C CA . ASN A 1 116 ? 15.185 -8.016 3.031 1.00 91.44 116 ASN A CA 1
ATOM 917 C C . ASN A 1 116 ? 14.654 -6.614 2.668 1.00 91.44 116 ASN A C 1
ATOM 919 O O . ASN A 1 116 ? 14.987 -6.048 1.625 1.00 91.44 116 ASN A O 1
ATOM 923 N N . PHE A 1 117 ? 13.863 -6.025 3.570 1.00 91.12 117 PHE A N 1
ATOM 924 C CA . PHE A 1 117 ? 13.284 -4.688 3.384 1.00 91.12 117 PHE A CA 1
ATOM 925 C C . PHE A 1 117 ? 14.336 -3.633 3.010 1.00 91.12 117 PHE A C 1
ATOM 927 O O . PHE A 1 117 ? 14.156 -2.893 2.048 1.00 91.12 117 PHE A O 1
ATOM 934 N N . HIS A 1 118 ? 15.463 -3.609 3.726 1.00 92.62 118 HIS A N 1
ATOM 935 C CA . HIS A 1 118 ? 16.529 -2.639 3.487 1.00 92.62 118 HIS A CA 1
ATOM 936 C C . HIS A 1 118 ? 17.110 -2.740 2.067 1.00 92.62 118 HIS A C 1
ATOM 938 O O . HIS A 1 118 ? 17.297 -1.721 1.407 1.00 92.62 118 HIS A O 1
ATOM 944 N N . THR A 1 119 ? 17.327 -3.953 1.547 1.00 92.44 119 THR A N 1
ATOM 945 C CA . THR A 1 119 ? 17.800 -4.143 0.165 1.00 92.44 119 THR A CA 1
ATOM 946 C C . THR A 1 119 ? 16.765 -3.658 -0.838 1.00 92.44 119 THR A C 1
ATOM 948 O O . THR A 1 119 ? 17.125 -3.000 -1.811 1.00 92.44 119 THR A O 1
ATOM 951 N N . LEU A 1 120 ? 15.479 -3.925 -0.605 1.00 91.44 120 LEU A N 1
ATOM 952 C CA . LEU A 1 120 ? 14.410 -3.461 -1.492 1.00 91.44 120 LEU A CA 1
ATOM 953 C C . LEU A 1 120 ? 14.332 -1.927 -1.550 1.00 91.44 120 LEU A C 1
ATOM 955 O O . LEU A 1 120 ? 14.143 -1.366 -2.629 1.00 91.44 120 LEU A O 1
ATOM 959 N N . VAL A 1 121 ? 14.543 -1.248 -0.418 1.00 91.06 121 VAL A N 1
ATOM 960 C CA . VAL A 1 121 ? 14.627 0.220 -0.349 1.00 91.06 121 VAL A CA 1
ATOM 961 C C . VAL A 1 121 ? 15.863 0.739 -1.085 1.00 91.06 121 VAL A C 1
ATOM 963 O O . VAL A 1 121 ? 15.727 1.598 -1.955 1.00 91.06 121 VAL A O 1
ATOM 966 N N . LEU A 1 122 ? 17.051 0.192 -0.801 1.00 90.25 122 LEU A N 1
ATOM 967 C CA . LEU A 1 122 ? 18.306 0.622 -1.432 1.00 90.25 122 LEU A CA 1
ATOM 968 C C . LEU A 1 122 ? 18.317 0.409 -2.950 1.00 90.25 122 LEU A C 1
ATOM 970 O O . LEU A 1 122 ? 18.837 1.236 -3.692 1.00 90.25 122 LEU A O 1
ATOM 974 N N . THR A 1 123 ? 17.727 -0.688 -3.420 1.00 88.38 123 THR A N 1
ATOM 975 C CA . THR A 1 123 ? 17.630 -1.014 -4.852 1.00 88.38 123 THR A CA 1
ATOM 976 C C . THR A 1 123 ? 16.452 -0.328 -5.544 1.00 88.38 123 THR A C 1
ATOM 978 O O . THR A 1 123 ? 16.261 -0.510 -6.745 1.00 88.38 123 THR A O 1
ATOM 981 N N . ASN A 1 124 ? 15.661 0.469 -4.812 1.00 87.81 124 ASN A N 1
ATOM 982 C CA . ASN A 1 124 ? 14.451 1.127 -5.307 1.00 87.81 124 ASN A CA 1
ATOM 983 C C . ASN A 1 124 ? 13.484 0.137 -5.999 1.00 87.81 124 ASN A C 1
ATOM 985 O O . ASN A 1 124 ? 12.845 0.455 -7.006 1.00 87.81 124 ASN A O 1
ATOM 989 N N . SER A 1 125 ? 13.369 -1.074 -5.445 1.00 90.81 125 SER A N 1
ATOM 990 C CA . SER A 1 125 ? 12.489 -2.147 -5.924 1.00 90.81 125 SER A CA 1
ATOM 991 C C . SER A 1 125 ? 11.051 -1.897 -5.459 1.00 90.81 125 SER A C 1
ATOM 993 O O . SER A 1 125 ? 10.510 -2.575 -4.586 1.00 90.81 125 SER A O 1
ATOM 995 N N . LEU A 1 126 ? 10.440 -0.842 -6.007 1.00 91.44 126 LEU A N 1
ATOM 996 C CA . LEU A 1 126 ? 9.146 -0.311 -5.561 1.00 91.44 126 LEU A CA 1
ATOM 997 C C . LEU A 1 126 ? 7.998 -1.316 -5.700 1.00 91.44 126 LEU A C 1
ATOM 999 O O . LEU A 1 126 ? 7.076 -1.309 -4.886 1.00 91.44 126 LEU A O 1
ATOM 1003 N N . ARG A 1 127 ? 8.035 -2.179 -6.721 1.00 92.62 127 ARG A N 1
ATOM 1004 C CA . ARG A 1 127 ? 6.999 -3.195 -6.940 1.00 92.62 127 ARG A CA 1
ATOM 1005 C C . ARG A 1 127 ? 7.082 -4.275 -5.870 1.00 92.62 127 ARG A C 1
ATOM 1007 O O . ARG A 1 127 ? 6.064 -4.572 -5.248 1.00 92.62 127 ARG A O 1
ATOM 1014 N N . ALA A 1 128 ? 8.279 -4.796 -5.615 1.00 93.50 128 ALA A N 1
ATOM 1015 C CA . ALA A 1 128 ? 8.518 -5.738 -4.531 1.00 93.50 128 ALA A CA 1
ATOM 1016 C C . ALA A 1 128 ? 8.130 -5.146 -3.165 1.00 93.50 128 ALA A C 1
ATOM 1018 O O . ALA A 1 128 ? 7.442 -5.808 -2.393 1.00 93.50 128 ALA A O 1
ATOM 1019 N N . LEU A 1 129 ? 8.464 -3.878 -2.890 1.00 94.56 129 LEU A N 1
ATOM 1020 C CA . LEU A 1 129 ? 8.035 -3.185 -1.665 1.00 94.56 129 LEU A CA 1
ATOM 1021 C C . LEU A 1 129 ? 6.513 -3.097 -1.542 1.00 94.56 129 LEU A C 1
ATOM 1023 O O . LEU A 1 129 ? 5.967 -3.389 -0.481 1.00 94.56 129 LEU A O 1
ATOM 1027 N N . ALA A 1 130 ? 5.822 -2.725 -2.621 1.00 94.69 130 ALA A N 1
ATOM 1028 C CA . ALA A 1 130 ? 4.368 -2.638 -2.623 1.00 94.69 130 ALA A CA 1
ATOM 1029 C C . ALA A 1 130 ? 3.716 -4.009 -2.379 1.00 94.69 130 ALA A C 1
ATOM 1031 O O . ALA A 1 130 ? 2.716 -4.084 -1.663 1.00 94.69 130 ALA A O 1
ATOM 1032 N N . MET A 1 131 ? 4.252 -5.085 -2.967 1.00 94.25 131 MET A N 1
ATOM 1033 C CA . MET A 1 131 ? 3.767 -6.452 -2.739 1.00 94.25 131 MET A CA 1
ATOM 1034 C C . MET A 1 131 ? 4.044 -6.919 -1.310 1.00 94.25 131 MET A C 1
ATOM 1036 O O . MET A 1 131 ? 3.128 -7.393 -0.648 1.00 94.25 131 MET A O 1
ATOM 1040 N N . MET A 1 132 ? 5.255 -6.689 -0.803 1.00 95.06 132 MET A N 1
ATOM 1041 C CA . MET A 1 132 ? 5.624 -6.997 0.578 1.00 95.06 132 MET A CA 1
ATOM 1042 C C . MET A 1 132 ? 4.718 -6.275 1.581 1.00 95.06 132 MET A C 1
ATOM 1044 O O . MET A 1 132 ? 4.266 -6.887 2.542 1.00 95.06 132 MET A O 1
ATOM 1048 N N . ALA A 1 133 ? 4.445 -4.983 1.368 1.00 95.31 133 ALA A N 1
ATOM 1049 C CA . ALA A 1 133 ? 3.570 -4.202 2.238 1.00 95.31 133 ALA A CA 1
ATOM 1050 C C . ALA A 1 133 ? 2.153 -4.790 2.279 1.00 95.31 133 ALA A C 1
ATOM 1052 O O . ALA A 1 133 ? 1.622 -4.998 3.363 1.00 95.31 133 ALA A O 1
ATOM 1053 N N . ARG A 1 134 ? 1.575 -5.133 1.118 1.00 95.12 134 ARG A N 1
ATOM 1054 C CA . ARG A 1 134 ? 0.276 -5.822 1.039 1.00 95.12 134 ARG A CA 1
ATOM 1055 C C . ARG A 1 134 ? 0.295 -7.144 1.802 1.00 95.12 134 ARG A C 1
ATOM 1057 O O . ARG A 1 134 ? -0.599 -7.389 2.601 1.00 95.12 134 ARG A O 1
ATOM 1064 N N . ASP A 1 135 ? 1.277 -7.996 1.526 1.00 94.50 135 ASP A N 1
ATOM 1065 C CA . ASP A 1 135 ? 1.316 -9.339 2.101 1.00 94.50 135 ASP A CA 1
ATOM 1066 C C . ASP A 1 135 ? 1.460 -9.269 3.627 1.00 94.50 135 ASP A C 1
ATOM 1068 O O . ASP A 1 135 ? 0.772 -9.998 4.331 1.00 94.50 135 ASP A O 1
ATOM 1072 N N . ARG A 1 136 ? 2.263 -8.324 4.140 1.00 93.88 136 ARG A N 1
ATOM 1073 C CA . ARG A 1 136 ? 2.352 -8.047 5.579 1.00 93.88 136 ARG A CA 1
ATOM 1074 C C . ARG A 1 136 ? 1.023 -7.562 6.144 1.00 93.88 136 ARG A C 1
ATOM 1076 O O . ARG A 1 136 ? 0.542 -8.189 7.075 1.00 93.88 136 ARG A O 1
ATOM 1083 N N . LEU A 1 137 ? 0.409 -6.537 5.545 1.00 95.06 137 LEU A N 1
ATOM 1084 C CA . LEU A 1 137 ? -0.881 -5.989 5.989 1.00 95.06 137 LEU A CA 1
ATOM 1085 C C . LEU A 1 137 ? -1.965 -7.065 6.102 1.00 95.06 137 LEU A C 1
ATOM 1087 O O . LEU A 1 137 ? -2.713 -7.070 7.066 1.00 95.06 137 LEU A O 1
ATOM 1091 N N . VAL A 1 138 ? -2.030 -7.993 5.147 1.00 95.00 138 VAL A N 1
ATOM 1092 C CA . VAL A 1 138 ? -3.017 -9.086 5.156 1.00 95.00 138 VAL A CA 1
ATOM 1093 C C . VAL A 1 138 ? -2.770 -10.096 6.284 1.00 95.00 138 VAL A C 1
ATOM 1095 O O . VAL A 1 138 ? -3.707 -10.746 6.739 1.00 95.00 138 VAL A O 1
ATOM 1098 N N . THR A 1 139 ? -1.520 -10.259 6.718 1.00 93.38 139 THR A N 1
ATOM 1099 C CA . THR A 1 139 ? -1.139 -11.196 7.792 1.00 93.38 139 THR A CA 1
ATOM 1100 C C . THR A 1 139 ? -1.030 -10.555 9.173 1.00 93.38 139 THR A C 1
ATOM 1102 O O . THR A 1 139 ? -0.893 -11.277 10.157 1.00 93.38 139 THR A O 1
ATOM 1105 N N . THR A 1 140 ? -1.026 -9.225 9.244 1.00 93.31 140 THR A N 1
ATOM 1106 C CA . THR A 1 140 ? -0.909 -8.473 10.492 1.00 93.31 140 THR A CA 1
ATOM 1107 C C . THR A 1 140 ? -2.208 -8.566 11.293 1.00 93.31 140 THR A C 1
ATOM 1109 O O . THR A 1 140 ? -3.295 -8.697 10.730 1.00 93.31 140 THR A O 1
ATOM 1112 N N . ASP A 1 141 ? -2.079 -8.506 12.615 1.00 90.88 141 ASP A N 1
ATOM 1113 C CA . ASP A 1 141 ? -3.214 -8.462 13.529 1.00 90.88 141 ASP A CA 1
ATOM 1114 C C . ASP A 1 141 ? -4.011 -7.154 13.330 1.00 90.88 141 ASP A C 1
ATOM 1116 O O . ASP A 1 141 ? -3.396 -6.087 13.322 1.00 90.88 141 ASP A O 1
ATOM 1120 N N . PRO A 1 142 ? -5.345 -7.179 13.144 1.00 89.12 142 PRO A N 1
ATOM 1121 C CA . PRO A 1 142 ? -6.183 -5.976 13.029 1.00 89.12 142 PRO A CA 1
ATOM 1122 C C . PRO A 1 142 ? -6.112 -4.977 14.198 1.00 89.12 142 PRO A C 1
ATOM 1124 O O . PRO A 1 142 ? -6.620 -3.863 14.048 1.00 89.12 142 PRO A O 1
ATOM 1127 N N . GLU A 1 143 ? -5.519 -5.359 15.329 1.00 87.12 143 GLU A N 1
ATOM 1128 C CA . GLU A 1 143 ? -5.265 -4.494 16.493 1.00 87.12 143 GLU A CA 1
ATOM 1129 C C . GLU A 1 143 ? -3.895 -3.790 16.431 1.00 87.12 143 GLU A C 1
ATOM 1131 O O . GLU A 1 143 ? -3.627 -2.855 17.186 1.00 87.12 143 GLU A O 1
ATOM 1136 N N . ASP A 1 144 ? -3.009 -4.204 15.521 1.00 86.81 144 ASP A N 1
ATOM 1137 C CA . ASP A 1 144 ? -1.656 -3.662 15.434 1.00 86.81 144 ASP A CA 1
ATOM 1138 C C . ASP A 1 144 ? -1.643 -2.270 14.783 1.00 86.81 144 ASP A C 1
ATOM 1140 O O . ASP A 1 144 ? -1.916 -2.077 13.594 1.00 86.81 144 ASP A O 1
ATOM 1144 N N . LEU A 1 145 ? -1.220 -1.279 15.564 1.00 76.50 145 LEU A N 1
ATOM 1145 C CA . LEU A 1 145 ? -1.040 0.108 15.139 1.00 76.50 145 LEU A CA 1
ATOM 1146 C C . LEU A 1 145 ? -0.059 0.253 13.958 1.00 76.50 145 LEU A C 1
ATOM 1148 O O . LEU A 1 145 ? -0.168 1.196 13.165 1.00 76.50 145 LEU A O 1
ATOM 1152 N N . ALA A 1 146 ? 0.867 -0.695 13.771 1.00 83.44 146 ALA A N 1
ATOM 1153 C CA . ALA A 1 146 ? 1.796 -0.696 12.644 1.00 83.44 146 ALA A CA 1
ATOM 1154 C C . ALA A 1 146 ? 1.094 -0.822 11.277 1.00 83.44 146 ALA A C 1
ATOM 1156 O O . ALA A 1 146 ? 1.687 -0.444 10.257 1.00 83.44 146 ALA A O 1
ATOM 1157 N N . LEU A 1 147 ? -0.168 -1.271 11.234 1.00 86.50 147 LEU A N 1
ATOM 1158 C CA . LEU A 1 147 ? -0.979 -1.352 10.015 1.00 86.50 147 LEU A CA 1
ATOM 1159 C C . LEU A 1 147 ? -1.009 -0.030 9.249 1.00 86.50 147 LEU A C 1
ATOM 1161 O O . LEU A 1 147 ? -0.820 -0.008 8.032 1.00 86.50 147 LEU A O 1
ATOM 1165 N N . VAL A 1 148 ? -1.186 1.091 9.947 1.00 85.94 148 VAL A N 1
ATOM 1166 C CA . VAL A 1 148 ? -1.322 2.399 9.294 1.00 85.94 148 VAL A CA 1
ATOM 1167 C C . VAL A 1 148 ? -0.020 2.808 8.594 1.00 85.94 148 VAL A C 1
ATOM 1169 O O . VAL A 1 148 ? -0.035 3.296 7.461 1.00 85.94 148 VAL A O 1
ATOM 1172 N N . SER A 1 149 ? 1.129 2.506 9.204 1.00 87.75 149 SER A N 1
ATOM 1173 C CA . SER A 1 149 ? 2.439 2.724 8.578 1.00 87.75 149 SER A CA 1
ATOM 1174 C C . SER A 1 149 ? 2.658 1.834 7.342 1.00 87.75 149 SER A C 1
ATOM 1176 O O . SER A 1 149 ? 3.229 2.275 6.338 1.00 87.75 149 SER A O 1
ATOM 1178 N N . GLY A 1 150 ? 2.140 0.601 7.363 1.00 92.56 150 GLY A N 1
ATOM 1179 C CA . GLY A 1 150 ? 2.165 -0.312 6.219 1.00 92.56 150 GLY A CA 1
ATOM 1180 C C . GLY A 1 150 ? 1.323 0.196 5.046 1.00 92.56 150 GLY A C 1
ATOM 1181 O O . GLY A 1 150 ? 1.757 0.123 3.892 1.00 92.56 150 GLY A O 1
ATOM 1182 N N . TRP A 1 151 ? 0.158 0.779 5.336 1.00 94.75 151 TRP A N 1
ATOM 1183 C CA . TRP A 1 151 ? -0.708 1.424 4.347 1.00 94.75 151 TRP A CA 1
ATOM 1184 C C . TRP A 1 151 ? -0.028 2.609 3.660 1.00 94.75 151 TRP A C 1
ATOM 1186 O O . TRP A 1 151 ? -0.091 2.726 2.432 1.00 94.75 151 TRP A O 1
ATOM 1196 N N . TYR A 1 152 ? 0.692 3.440 4.417 1.00 93.75 152 TYR A N 1
ATOM 1197 C CA . TYR A 1 152 ? 1.511 4.504 3.839 1.00 93.75 152 TYR A CA 1
ATOM 1198 C C . TYR A 1 152 ? 2.571 3.947 2.886 1.00 93.75 152 TYR A C 1
ATOM 1200 O O . TYR A 1 152 ? 2.639 4.371 1.731 1.00 93.75 152 TYR A O 1
ATOM 1208 N N . LEU A 1 153 ? 3.354 2.951 3.319 1.00 94.44 153 LEU A N 1
ATOM 1209 C CA . LEU A 1 153 ? 4.382 2.332 2.478 1.00 94.44 153 LEU A CA 1
ATOM 1210 C C . LEU A 1 153 ? 3.790 1.784 1.169 1.00 94.44 153 LEU A C 1
ATOM 1212 O O . LEU A 1 153 ? 4.350 2.011 0.091 1.00 94.44 153 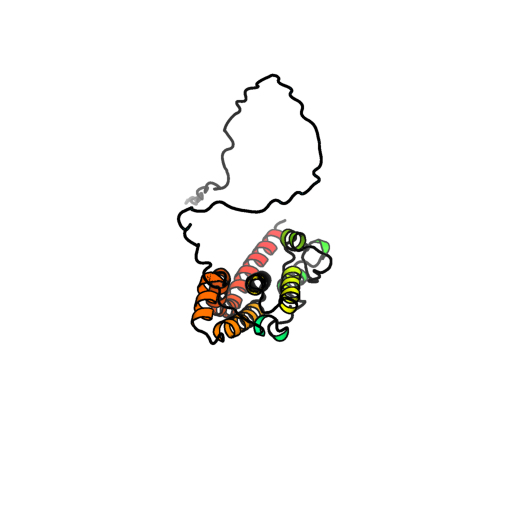LEU A O 1
ATOM 1216 N N . ARG A 1 154 ? 2.645 1.097 1.253 1.00 95.44 154 ARG A N 1
ATOM 1217 C CA . ARG A 1 154 ? 1.916 0.551 0.102 1.00 95.44 154 ARG A CA 1
ATOM 1218 C C . ARG A 1 154 ? 1.542 1.652 -0.891 1.00 95.44 154 ARG A C 1
ATOM 1220 O O . ARG A 1 154 ? 1.933 1.576 -2.059 1.00 95.44 154 ARG A O 1
ATOM 1227 N N . LEU A 1 155 ? 0.831 2.681 -0.439 1.00 94.81 155 LEU A N 1
ATOM 1228 C CA . LEU A 1 155 ? 0.349 3.762 -1.301 1.00 94.81 155 LEU A CA 1
ATOM 1229 C C . LEU A 1 155 ? 1.506 4.611 -1.856 1.00 94.81 155 LEU A C 1
ATOM 1231 O O . LEU A 1 155 ? 1.511 4.962 -3.042 1.00 94.81 155 LEU A O 1
ATOM 1235 N N . ALA A 1 156 ? 2.531 4.888 -1.049 1.00 93.25 156 ALA A N 1
ATOM 1236 C CA . ALA A 1 156 ? 3.729 5.604 -1.480 1.00 93.25 156 ALA A CA 1
ATOM 1237 C C . ALA A 1 156 ? 4.456 4.861 -2.614 1.00 93.25 156 ALA A C 1
ATOM 1239 O O . ALA A 1 156 ? 4.857 5.473 -3.606 1.00 93.25 156 ALA A O 1
ATOM 1240 N N . CYS A 1 157 ? 4.575 3.533 -2.531 1.00 93.25 157 CYS A N 1
ATOM 1241 C CA . CYS A 1 157 ? 5.178 2.744 -3.603 1.00 93.25 157 CYS A CA 1
ATOM 1242 C C . CYS A 1 157 ? 4.327 2.755 -4.882 1.00 93.25 157 CYS A C 1
ATOM 1244 O O . CYS A 1 157 ? 4.871 2.953 -5.970 1.00 93.25 157 CYS A O 1
ATOM 1246 N N . LEU A 1 158 ? 3.001 2.603 -4.775 1.00 92.38 158 LEU A N 1
ATOM 1247 C CA . LEU A 1 158 ? 2.097 2.628 -5.933 1.00 92.38 158 LEU A CA 1
ATOM 1248 C C . LEU A 1 158 ? 2.108 3.976 -6.665 1.00 92.38 158 LEU A C 1
ATOM 1250 O O . LEU A 1 158 ? 2.177 4.009 -7.897 1.00 92.38 158 LEU A O 1
ATOM 1254 N N . SER A 1 159 ? 2.114 5.081 -5.918 1.00 90.00 159 SER A N 1
ATOM 1255 C CA . SER A 1 159 ? 2.189 6.424 -6.501 1.00 90.00 159 SER A CA 1
ATOM 1256 C C . SER A 1 159 ? 3.512 6.651 -7.239 1.00 90.00 159 SER A C 1
ATOM 1258 O O . SER A 1 159 ? 3.513 7.160 -8.359 1.00 90.00 159 SER A O 1
ATOM 1260 N N . ARG A 1 160 ? 4.641 6.180 -6.689 1.00 88.25 160 ARG A N 1
ATOM 1261 C CA . ARG A 1 160 ? 5.958 6.240 -7.350 1.00 88.25 160 ARG A CA 1
ATOM 1262 C C . ARG A 1 160 ? 6.062 5.330 -8.575 1.00 88.25 160 ARG A C 1
ATOM 1264 O O . ARG A 1 160 ? 6.803 5.643 -9.503 1.00 88.25 160 ARG A O 1
ATOM 1271 N N . LEU A 1 161 ? 5.304 4.235 -8.606 1.00 87.00 161 LEU A N 1
ATOM 1272 C CA . LEU A 1 161 ? 5.127 3.393 -9.794 1.00 87.00 161 LEU A CA 1
ATOM 1273 C C . LEU A 1 161 ? 4.180 4.014 -10.834 1.00 87.00 161 LEU A C 1
ATOM 1275 O O . LEU A 1 161 ? 3.997 3.430 -11.903 1.00 87.00 161 LEU A O 1
ATOM 1279 N N . ARG A 1 162 ? 3.597 5.188 -10.546 1.00 86.06 162 ARG A N 1
ATOM 1280 C CA . ARG A 1 162 ? 2.608 5.890 -11.381 1.00 86.06 162 ARG A CA 1
ATOM 1281 C C . ARG A 1 162 ? 1.336 5.085 -11.622 1.00 86.06 162 ARG A C 1
ATOM 1283 O O . ARG A 1 162 ? 0.641 5.267 -12.621 1.00 86.06 162 ARG A O 1
ATOM 1290 N N . LEU A 1 163 ? 1.002 4.198 -10.690 1.00 87.44 163 LEU A N 1
ATOM 1291 C CA . LEU A 1 163 ? -0.241 3.435 -10.704 1.00 87.44 163 LEU A CA 1
ATOM 1292 C C . LEU A 1 163 ? -1.337 4.259 -10.026 1.00 87.44 163 LEU A C 1
ATOM 1294 O O . LEU A 1 163 ? -1.867 3.882 -8.985 1.00 87.44 163 LEU A O 1
ATOM 1298 N N . PHE A 1 164 ? -1.645 5.423 -10.595 1.00 87.12 164 PHE A N 1
ATOM 1299 C CA . PHE A 1 164 ? -2.506 6.431 -9.971 1.00 87.12 164 PHE A CA 1
ATOM 1300 C C . PHE A 1 164 ? -3.941 5.961 -9.764 1.00 87.12 164 PHE A C 1
ATOM 1302 O O . PHE A 1 164 ? -4.474 6.140 -8.675 1.00 87.12 164 PHE A O 1
ATOM 1309 N N . ASN A 1 165 ? -4.526 5.280 -10.752 1.00 88.00 165 ASN A N 1
ATOM 1310 C CA . ASN A 1 165 ? -5.871 4.712 -10.622 1.00 88.00 165 ASN A CA 1
ATOM 1311 C C . ASN A 1 165 ? -5.936 3.727 -9.450 1.00 88.00 165 ASN A C 1
ATOM 1313 O O . ASN A 1 165 ? -6.830 3.794 -8.614 1.00 88.00 165 ASN A O 1
ATOM 1317 N N . GLN A 1 166 ? -4.934 2.852 -9.357 1.00 90.31 166 GLN A N 1
ATOM 1318 C CA . GLN A 1 166 ? -4.830 1.883 -8.277 1.00 90.31 166 GLN A CA 1
ATOM 1319 C C . GLN A 1 166 ? -4.600 2.560 -6.921 1.00 90.31 166 GLN A C 1
ATOM 1321 O O . GLN A 1 166 ? -5.262 2.223 -5.946 1.00 90.31 166 GLN A O 1
ATOM 1326 N N . THR A 1 167 ? -3.700 3.544 -6.877 1.00 92.50 167 THR A N 1
ATOM 1327 C CA . THR A 1 167 ? -3.415 4.338 -5.676 1.00 92.50 167 THR A CA 1
ATOM 1328 C C . THR A 1 167 ? -4.677 5.037 -5.179 1.00 92.50 167 THR A C 1
ATOM 1330 O O . THR A 1 167 ? -4.955 4.990 -3.989 1.00 92.50 167 THR A O 1
ATOM 1333 N N . SER A 1 168 ? -5.457 5.650 -6.075 1.00 91.50 168 SER A N 1
ATOM 1334 C CA . SER A 1 168 ? -6.693 6.345 -5.714 1.00 91.50 168 SER A CA 1
ATOM 1335 C C . SER A 1 168 ? -7.723 5.386 -5.131 1.00 91.50 168 SER A C 1
ATOM 1337 O O . SER A 1 168 ? -8.266 5.673 -4.074 1.00 91.50 168 SER A O 1
ATOM 1339 N N . VAL A 1 169 ? -7.959 4.237 -5.774 1.00 93.06 169 VAL A N 1
ATOM 1340 C CA . VAL A 1 169 ? -8.933 3.248 -5.286 1.00 93.06 169 VAL A CA 1
ATOM 1341 C C . VAL A 1 169 ? -8.511 2.672 -3.935 1.00 93.06 169 VAL A C 1
ATOM 1343 O O . VAL A 1 169 ? -9.313 2.663 -3.007 1.00 93.06 169 VAL A O 1
ATOM 1346 N N . GLU A 1 170 ? -7.255 2.237 -3.785 1.00 95.12 170 GLU A N 1
ATOM 1347 C CA . GLU A 1 170 ? -6.763 1.703 -2.505 1.00 95.12 170 GLU A CA 1
ATOM 1348 C C . GLU A 1 170 ? -6.791 2.775 -1.398 1.00 95.12 170 GLU A C 1
ATOM 1350 O O . GLU A 1 170 ? -7.132 2.475 -0.256 1.00 95.12 170 GLU A O 1
ATOM 1355 N N . CYS A 1 171 ? -6.509 4.040 -1.730 1.00 94.06 171 CYS A N 1
ATOM 1356 C CA . CYS A 1 171 ? -6.604 5.158 -0.793 1.00 94.06 171 CYS A CA 1
ATOM 1357 C C . CYS A 1 171 ? -8.058 5.443 -0.379 1.00 94.06 171 CYS A C 1
ATOM 1359 O O . CYS A 1 171 ? -8.334 5.604 0.808 1.00 94.06 171 CYS A O 1
ATOM 1361 N N . SER A 1 172 ? -9.005 5.437 -1.320 1.00 93.50 172 SER A N 1
ATOM 1362 C CA . SER A 1 172 ? -10.434 5.558 -1.012 1.00 93.50 172 SER A CA 1
ATOM 1363 C C . SER A 1 172 ? -10.927 4.406 -0.138 1.00 93.50 172 SER A C 1
ATOM 1365 O O . SER A 1 172 ? -11.666 4.650 0.812 1.00 93.50 172 SER A O 1
ATOM 1367 N N . ASN A 1 173 ? -10.485 3.173 -0.401 1.00 94.62 173 ASN A N 1
ATOM 1368 C CA . ASN A 1 173 ? -10.821 2.010 0.421 1.00 94.62 173 ASN A CA 1
ATOM 1369 C C . ASN A 1 173 ? -10.327 2.190 1.865 1.00 94.62 173 ASN A C 1
ATOM 1371 O O . ASN A 1 173 ? -11.114 2.051 2.800 1.00 94.62 173 ASN A O 1
ATOM 1375 N N . LEU A 1 174 ? -9.052 2.558 2.046 1.00 94.38 174 LEU A N 1
ATOM 1376 C CA . LEU A 1 174 ? -8.463 2.846 3.358 1.00 94.38 174 LEU A CA 1
ATOM 1377 C C . LEU A 1 174 ? -9.296 3.878 4.122 1.00 94.38 174 LEU A C 1
ATOM 1379 O O . LEU A 1 174 ? -9.783 3.602 5.216 1.00 94.38 174 LEU A O 1
ATOM 1383 N N . PHE A 1 175 ? -9.515 5.050 3.527 1.00 93.19 175 PHE A N 1
ATOM 1384 C CA . PHE A 1 175 ? -10.244 6.128 4.191 1.00 93.19 175 PHE A CA 1
ATOM 1385 C C . PHE A 1 175 ? -11.725 5.809 4.384 1.00 93.19 175 PHE A C 1
ATOM 1387 O O . PHE A 1 175 ? -12.320 6.326 5.325 1.00 93.19 175 PHE A O 1
ATOM 1394 N N . SER A 1 176 ? -12.325 4.936 3.572 1.00 94.06 176 SER A N 1
ATOM 1395 C CA . SER A 1 176 ? -13.674 4.428 3.824 1.00 94.06 176 SER A CA 1
ATOM 1396 C C . SER A 1 176 ? -13.737 3.634 5.130 1.00 94.06 176 SER A C 1
ATOM 1398 O O . SER A 1 176 ? -14.686 3.808 5.887 1.00 94.06 176 SER A O 1
ATOM 1400 N N . VAL A 1 177 ? -12.735 2.795 5.416 1.00 93.25 177 VAL A N 1
ATOM 1401 C CA . VAL A 1 177 ? -12.676 2.015 6.665 1.00 93.25 177 VAL A CA 1
ATOM 1402 C C . VAL A 1 177 ? -12.360 2.915 7.858 1.00 93.25 177 VAL A C 1
ATOM 1404 O O . VAL A 1 177 ? -13.067 2.853 8.858 1.00 93.25 177 VAL A O 1
ATOM 1407 N N . LEU A 1 178 ? -11.369 3.807 7.740 1.00 91.75 178 LEU A N 1
ATOM 1408 C CA . LEU A 1 178 ? -11.019 4.743 8.820 1.00 91.75 178 LEU A CA 1
ATOM 1409 C C . LEU A 1 178 ? -12.190 5.676 9.173 1.00 91.75 178 LEU A C 1
ATOM 1411 O O . LEU A 1 178 ? -12.397 6.019 10.333 1.00 91.75 178 LEU A O 1
ATOM 1415 N N . ASN A 1 179 ? -12.985 6.089 8.181 1.00 91.94 179 ASN A N 1
ATOM 1416 C CA . ASN A 1 179 ? -14.144 6.944 8.426 1.00 91.94 179 ASN A CA 1
ATOM 1417 C C . ASN A 1 179 ? -15.351 6.214 9.015 1.00 91.94 179 ASN A C 1
ATOM 1419 O O . ASN A 1 179 ? -16.190 6.897 9.606 1.00 91.94 179 ASN A O 1
ATOM 1423 N N . ALA A 1 180 ? -15.428 4.890 8.855 1.00 92.69 180 ALA A N 1
ATOM 1424 C CA . ALA A 1 180 ? -16.508 4.048 9.362 1.00 92.69 180 ALA A CA 1
ATOM 1425 C C . ALA A 1 180 ? -16.363 3.692 10.852 1.00 92.69 180 ALA A C 1
ATOM 1427 O O . ALA A 1 180 ? -17.255 3.050 11.398 1.00 92.69 180 ALA A O 1
ATOM 1428 N N . VAL A 1 181 ? -15.274 4.108 11.511 1.00 90.75 181 VAL A N 1
ATOM 1429 C CA . VAL A 1 181 ? -15.114 3.972 12.966 1.00 90.75 181 VAL A CA 1
ATOM 1430 C C . VAL A 1 181 ? -16.272 4.682 13.671 1.00 90.75 181 VAL A C 1
ATOM 1432 O O . VAL A 1 181 ? -16.455 5.891 13.515 1.00 90.75 181 VAL A O 1
ATOM 1435 N N . GLU A 1 182 ? -17.065 3.910 14.418 1.00 86.38 182 GLU A N 1
ATOM 1436 C CA . GLU A 1 182 ? -18.318 4.371 15.027 1.00 86.38 182 GLU A CA 1
ATOM 1437 C C . GLU A 1 182 ? -18.084 5.328 16.200 1.00 86.38 182 GLU A C 1
ATOM 1439 O O . GLU A 1 182 ? -18.816 6.306 16.366 1.00 86.38 182 GLU A O 1
ATOM 1444 N N . THR A 1 183 ? -17.062 5.064 17.017 1.00 89.75 183 THR A N 1
ATOM 1445 C CA . THR A 1 183 ? -16.783 5.848 18.220 1.00 89.75 183 THR A CA 1
ATOM 1446 C C . THR A 1 183 ? -16.046 7.145 17.862 1.00 89.75 183 THR A C 1
ATOM 1448 O O . THR A 1 183 ? -14.941 7.107 17.312 1.00 89.75 183 THR A O 1
ATOM 1451 N N . PRO A 1 184 ? -16.616 8.325 18.177 1.00 88.19 184 PRO A N 1
ATOM 1452 C CA . PRO A 1 184 ? -16.013 9.602 17.800 1.00 88.19 184 PRO A CA 1
ATOM 1453 C C . PRO A 1 184 ? -14.671 9.848 18.501 1.00 88.19 184 PRO A C 1
ATOM 1455 O O . PRO A 1 184 ? -13.775 10.428 17.896 1.00 88.19 184 PRO A O 1
ATOM 1458 N N . GLU A 1 185 ? -14.504 9.366 19.736 1.00 88.38 185 GLU A N 1
ATOM 1459 C CA . GLU A 1 185 ? -13.253 9.475 20.500 1.00 88.38 185 GLU A CA 1
ATOM 1460 C C . GLU A 1 185 ? -12.121 8.668 19.852 1.00 88.38 185 GLU A C 1
ATOM 1462 O O . GLU A 1 185 ? -11.046 9.208 19.591 1.00 88.38 185 GLU A O 1
ATOM 1467 N N . ALA A 1 186 ? -12.386 7.405 19.495 1.00 88.00 186 ALA A N 1
ATOM 1468 C CA . ALA A 1 186 ? -11.406 6.567 18.810 1.00 88.00 186 ALA A CA 1
ATOM 1469 C C . ALA A 1 186 ? -11.078 7.108 17.416 1.00 88.00 186 ALA A C 1
ATOM 1471 O O . ALA A 1 186 ? -9.928 7.063 16.987 1.00 88.00 186 ALA A O 1
ATOM 1472 N N . LYS A 1 187 ? -12.071 7.679 16.722 1.00 88.88 187 LYS A N 1
ATOM 1473 C CA . LYS A 1 187 ? -11.855 8.356 15.444 1.00 88.88 187 LYS A CA 1
ATOM 1474 C C . LYS A 1 187 ? -10.957 9.588 15.601 1.00 88.88 187 LYS A C 1
ATOM 1476 O O . LYS A 1 187 ? -10.014 9.722 14.832 1.00 88.88 187 LYS A O 1
ATOM 1481 N N . SER A 1 188 ? -11.190 10.457 16.587 1.00 89.00 188 SER A N 1
ATOM 1482 C CA . SER A 1 188 ? -10.312 11.618 16.831 1.00 89.00 188 SER A CA 1
ATOM 1483 C C . SER A 1 188 ? -8.883 11.166 17.114 1.00 89.00 188 SER A C 1
ATOM 1485 O O . SER A 1 188 ? -7.949 11.634 16.472 1.00 89.00 188 SER A O 1
ATOM 1487 N N . TRP A 1 189 ? -8.719 10.176 17.995 1.00 89.44 189 TRP A N 1
ATOM 1488 C CA . TRP A 1 189 ? -7.406 9.629 18.330 1.00 89.44 189 TRP A CA 1
ATOM 1489 C C . TRP A 1 189 ? -6.699 9.021 17.109 1.00 89.44 189 TRP A C 1
ATOM 1491 O O . TRP A 1 189 ? -5.523 9.288 16.872 1.00 89.44 189 TRP A O 1
ATOM 1501 N N . LEU A 1 190 ? -7.425 8.264 16.281 1.00 88.88 190 LEU A N 1
ATOM 1502 C CA . LEU A 1 190 ? -6.914 7.665 15.048 1.00 88.88 190 LEU A CA 1
ATOM 1503 C C . LEU A 1 190 ? -6.357 8.722 14.088 1.00 88.88 190 LEU A C 1
ATOM 1505 O O . LEU A 1 190 ? -5.246 8.558 13.591 1.00 88.88 190 LEU A O 1
ATOM 1509 N N . PHE A 1 191 ? -7.112 9.790 13.825 1.00 87.88 191 PHE A N 1
ATOM 1510 C CA . PHE A 1 191 ? -6.702 10.839 12.888 1.00 87.88 191 PHE A CA 1
ATOM 1511 C C . PHE A 1 191 ? -5.633 11.774 13.474 1.00 87.88 191 PHE A C 1
ATOM 1513 O O . PHE A 1 191 ? -4.769 12.226 12.737 1.00 87.88 191 PHE A O 1
ATOM 1520 N N . GLU A 1 192 ? -5.644 12.043 14.780 1.00 87.56 192 GLU A N 1
ATOM 1521 C CA . GLU A 1 192 ? -4.701 12.987 15.398 1.00 87.56 192 GLU A CA 1
ATOM 1522 C C . GLU A 1 192 ? -3.368 12.356 15.811 1.00 87.56 192 GLU A C 1
ATOM 1524 O O . GLU A 1 192 ? -2.340 13.035 15.816 1.00 87.56 192 GLU A O 1
ATOM 1529 N N . LYS A 1 193 ? -3.375 11.079 16.214 1.00 85.94 193 LYS A N 1
ATOM 1530 C CA . LYS A 1 193 ? -2.214 10.420 16.834 1.00 85.94 193 LYS A CA 1
ATOM 1531 C C . LYS A 1 193 ? -1.647 9.290 15.986 1.00 85.94 193 LYS A C 1
ATOM 1533 O O . LYS A 1 193 ? -0.431 9.109 15.979 1.00 85.94 193 LYS A O 1
ATOM 1538 N N . LEU A 1 194 ? -2.501 8.518 15.307 1.00 86.19 194 LEU A N 1
ATOM 1539 C CA . LEU A 1 194 ? -2.065 7.305 14.611 1.00 86.19 194 LEU A CA 1
ATOM 1540 C C . LEU A 1 194 ? -1.837 7.513 13.112 1.00 86.19 194 LEU A C 1
ATOM 1542 O O . LEU A 1 194 ? -0.915 6.920 12.552 1.00 86.19 194 LEU A O 1
ATOM 1546 N N . LEU A 1 195 ? -2.672 8.315 12.451 1.00 88.88 195 LEU A N 1
ATOM 1547 C CA . LEU A 1 195 ? -2.617 8.530 11.011 1.00 88.88 195 LEU A CA 1
ATOM 1548 C C . LEU A 1 195 ? -1.430 9.438 10.644 1.00 88.88 195 LEU A C 1
ATOM 1550 O O . LEU A 1 195 ? -1.406 10.604 11.031 1.00 88.88 195 LEU A O 1
ATOM 1554 N N . PRO A 1 196 ? -0.444 8.953 9.865 1.00 88.94 196 PRO A N 1
ATOM 1555 C CA . PRO A 1 196 ? 0.601 9.807 9.324 1.00 88.94 196 PRO A CA 1
ATOM 1556 C C . PRO A 1 196 ? -0.001 10.911 8.455 1.00 88.94 196 PRO A C 1
ATOM 1558 O O . PRO A 1 196 ? -0.801 10.633 7.555 1.00 88.94 196 PRO A O 1
ATOM 1561 N N . PHE A 1 197 ? 0.454 12.146 8.662 1.00 84.12 197 PHE A N 1
ATOM 1562 C CA . PHE A 1 197 ? 0.046 13.315 7.879 1.00 84.12 197 PHE A CA 1
ATOM 1563 C C . PHE A 1 197 ? 0.178 13.085 6.364 1.00 84.12 197 PHE A C 1
ATOM 1565 O O . PHE A 1 197 ? -0.640 13.543 5.565 1.00 84.12 197 PHE A O 1
ATOM 1572 N N . GLU A 1 198 ? 1.187 12.327 5.937 1.00 86.31 198 GLU A N 1
ATOM 1573 C CA . GLU A 1 198 ? 1.399 11.993 4.535 1.00 86.31 198 GLU A CA 1
ATOM 1574 C C . GLU A 1 198 ? 0.211 11.234 3.932 1.00 86.31 198 GLU A C 1
ATOM 1576 O O . GLU A 1 198 ? -0.115 11.461 2.766 1.00 86.31 198 GLU A O 1
ATOM 1581 N N . LEU A 1 199 ? -0.467 10.370 4.697 1.00 89.00 199 LEU A N 1
ATOM 1582 C CA . LEU A 1 199 ? -1.660 9.665 4.225 1.00 89.00 199 LEU A CA 1
ATOM 1583 C C . LEU A 1 199 ? -2.837 10.616 4.018 1.00 89.00 199 LEU A C 1
ATOM 1585 O O . LEU A 1 199 ? -3.543 10.485 3.016 1.00 89.00 199 LEU A O 1
ATOM 1589 N N . GLU A 1 200 ? -3.019 11.598 4.898 1.00 87.25 200 GLU A N 1
ATOM 1590 C CA . GLU A 1 200 ? -4.030 12.643 4.711 1.00 87.25 200 GLU A CA 1
ATOM 1591 C C . GLU A 1 200 ? -3.751 13.469 3.459 1.00 87.25 200 GLU A C 1
ATOM 1593 O O . GLU A 1 200 ? -4.647 13.694 2.645 1.00 87.25 200 GLU A O 1
ATOM 1598 N N . VAL A 1 201 ? -2.491 13.858 3.242 1.00 85.75 201 VAL A N 1
ATOM 1599 C CA . VAL A 1 201 ? -2.080 14.572 2.028 1.00 85.75 201 VAL A CA 1
ATOM 1600 C C . VAL A 1 201 ? -2.325 13.719 0.786 1.00 85.75 201 VAL A C 1
ATOM 1602 O O . VAL A 1 201 ? -2.795 14.231 -0.231 1.00 85.75 201 VAL A O 1
ATOM 1605 N N . MET A 1 202 ? -2.028 12.420 0.834 1.00 85.62 202 MET A N 1
ATOM 1606 C CA . MET A 1 202 ? -2.296 11.510 -0.280 1.00 85.62 202 MET A CA 1
ATOM 1607 C C . MET A 1 202 ? -3.792 11.392 -0.575 1.00 85.62 202 MET A C 1
ATOM 1609 O O . MET A 1 202 ? -4.177 11.463 -1.744 1.00 85.62 202 MET A O 1
ATOM 1613 N N . TYR A 1 203 ? -4.632 11.287 0.454 1.00 87.25 203 TYR A N 1
ATOM 1614 C CA . TYR A 1 203 ? -6.085 11.263 0.304 1.00 87.25 203 TYR A CA 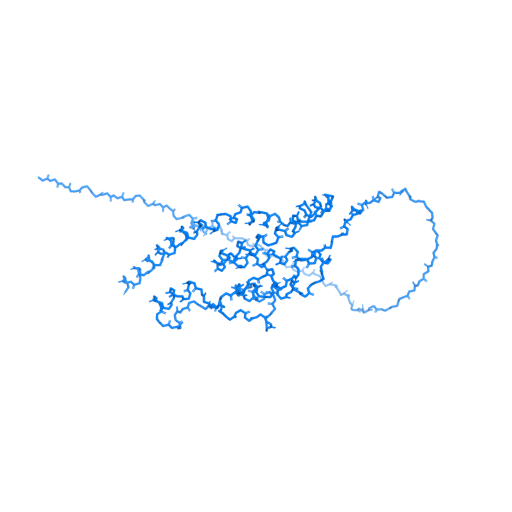1
ATOM 1615 C C . TYR A 1 203 ? -6.621 12.579 -0.253 1.00 87.25 203 TYR A C 1
ATOM 1617 O O . TYR A 1 203 ? -7.369 12.579 -1.231 1.00 87.25 203 TYR A O 1
ATOM 1625 N N . ALA A 1 204 ? -6.148 13.712 0.262 1.00 84.31 204 ALA A N 1
ATOM 1626 C CA . ALA A 1 204 ? -6.480 15.033 -0.255 1.00 84.31 204 ALA A CA 1
ATOM 1627 C C . ALA A 1 204 ? -6.000 15.247 -1.698 1.00 84.31 204 ALA A C 1
ATOM 1629 O O . ALA A 1 204 ? -6.563 16.075 -2.403 1.00 84.31 204 ALA A O 1
ATOM 1630 N N . LYS A 1 205 ? -4.983 14.514 -2.168 1.00 78.56 205 LYS A N 1
ATOM 1631 C CA . LYS A 1 205 ? -4.488 14.548 -3.556 1.00 78.56 205 LYS A CA 1
ATOM 1632 C C . LYS A 1 205 ? -5.102 13.470 -4.451 1.00 78.56 205 LYS A C 1
ATOM 1634 O O . LYS A 1 205 ? -4.807 13.457 -5.644 1.00 78.56 205 LYS A O 1
ATOM 1639 N N . SER A 1 206 ? -5.963 12.598 -3.931 1.00 72.81 206 SER A N 1
ATOM 1640 C CA . SER A 1 206 ? -6.568 11.508 -4.711 1.00 72.81 206 SER A CA 1
ATOM 1641 C C . SER A 1 206 ? -7.342 12.015 -5.936 1.00 72.81 206 SER A C 1
ATOM 1643 O O . SER A 1 206 ? -7.129 11.526 -7.043 1.00 72.81 206 SER A O 1
ATOM 1645 N N . TRP A 1 207 ? -8.108 13.101 -5.790 1.00 67.12 207 TRP A N 1
ATOM 1646 C CA . TRP A 1 207 ? -8.789 13.779 -6.907 1.00 67.12 207 TRP A CA 1
ATOM 1647 C C . TRP A 1 207 ? -7.823 14.383 -7.941 1.00 67.12 207 TRP A C 1
ATOM 1649 O O . TRP A 1 207 ? -8.161 14.561 -9.112 1.00 67.12 207 TRP A O 1
ATOM 1659 N N . LEU A 1 208 ? -6.606 14.723 -7.512 1.00 67.38 208 LEU A N 1
ATOM 1660 C CA . LEU A 1 208 ? -5.543 15.222 -8.373 1.00 67.38 208 LEU A CA 1
ATOM 1661 C C . LEU A 1 208 ? -4.933 14.082 -9.183 1.00 67.38 208 LEU A C 1
ATOM 1663 O O . LEU A 1 208 ? -4.621 14.315 -10.340 1.00 67.38 208 LEU A O 1
ATOM 1667 N N . PHE A 1 209 ? -4.808 12.865 -8.643 1.00 66.94 209 PHE A N 1
ATOM 1668 C CA . PHE A 1 209 ? -4.291 11.700 -9.377 1.00 66.94 209 PHE A CA 1
ATOM 1669 C C . PHE A 1 209 ? -5.131 11.351 -10.608 1.00 66.94 209 PHE A C 1
ATOM 1671 O O . PHE A 1 209 ? -4.572 11.034 -11.658 1.00 66.94 209 PHE A O 1
ATOM 1678 N N . GLU A 1 210 ? -6.450 11.499 -10.511 1.00 59.16 210 GLU A N 1
ATOM 1679 C CA . GLU A 1 210 ? -7.367 11.325 -11.641 1.00 59.16 210 GLU A CA 1
ATOM 1680 C C . GLU A 1 210 ? -7.118 12.368 -12.750 1.00 59.16 210 GLU A C 1
ATOM 1682 O O . GLU A 1 210 ? -7.201 12.061 -13.938 1.00 59.16 210 GLU A O 1
ATOM 1687 N N . LYS A 1 211 ? -6.717 13.593 -12.376 1.00 61.97 211 LYS A N 1
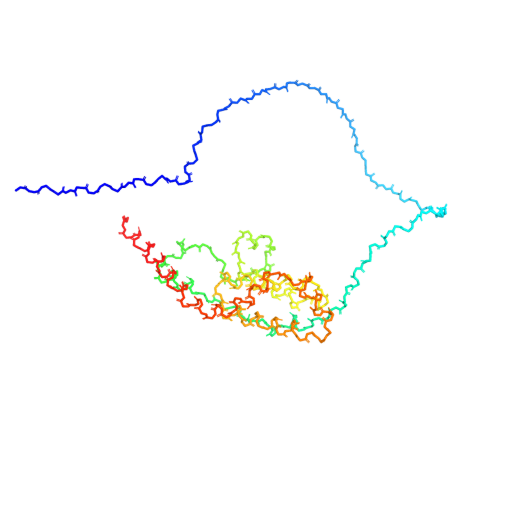ATOM 1688 C CA . LYS A 1 211 ? -6.427 14.697 -13.310 1.00 61.97 211 LYS A CA 1
ATOM 1689 C C . LYS A 1 211 ? -4.961 14.770 -13.771 1.00 61.97 211 LYS A C 1
ATOM 1691 O O . LYS A 1 211 ? -4.695 15.247 -14.871 1.00 61.97 211 LYS A O 1
ATOM 1696 N N . LEU A 1 212 ? -4.003 14.296 -12.971 1.00 57.59 212 LEU A N 1
ATOM 1697 C CA . LEU A 1 212 ? -2.552 14.350 -13.227 1.00 57.59 212 LEU A CA 1
ATOM 1698 C C . LEU A 1 212 ? -2.107 13.397 -14.334 1.00 57.59 212 LEU A C 1
ATOM 1700 O O . LEU A 1 212 ? -1.102 13.665 -14.992 1.00 57.59 212 LEU A O 1
ATOM 1704 N N . LEU A 1 213 ? -2.881 12.340 -14.591 1.00 55.28 213 LEU A N 1
ATOM 1705 C CA . LEU A 1 213 ? -2.693 11.449 -15.738 1.00 55.28 213 LEU A CA 1
ATOM 1706 C C . LEU A 1 213 ? -2.625 12.223 -17.069 1.00 55.28 213 LEU A C 1
ATOM 1708 O O . LEU A 1 213 ? -1.907 11.806 -17.975 1.00 55.28 213 LEU A O 1
ATOM 1712 N N . LEU A 1 214 ? -3.295 13.380 -17.163 1.00 52.03 214 LEU A N 1
ATOM 1713 C CA . LEU A 1 214 ? -3.228 14.260 -18.333 1.00 52.03 214 LEU A CA 1
ATOM 1714 C C . LEU A 1 214 ? -1.902 15.035 -18.422 1.00 52.03 214 LEU A C 1
ATOM 1716 O O . LEU A 1 214 ? -1.334 15.130 -19.501 1.00 52.03 214 LEU A O 1
ATOM 1720 N N . PHE A 1 215 ? -1.369 15.537 -17.305 1.00 51.59 215 PHE A N 1
ATOM 1721 C CA . PHE A 1 215 ? -0.163 16.378 -17.303 1.00 51.59 215 PHE A CA 1
ATOM 1722 C C . PHE A 1 215 ? 1.150 15.583 -17.326 1.00 51.59 215 PHE A C 1
ATOM 1724 O O . PHE A 1 215 ? 2.144 16.026 -17.903 1.00 51.59 215 PHE A O 1
ATOM 1731 N N . GLU A 1 216 ? 1.204 14.408 -16.694 1.00 53.78 216 GLU A N 1
ATOM 1732 C CA . GLU A 1 216 ? 2.465 13.665 -16.578 1.00 53.78 216 GLU A CA 1
ATOM 1733 C C . GLU A 1 216 ? 2.847 12.936 -17.878 1.00 53.78 216 GLU A C 1
ATOM 1735 O O . GLU A 1 216 ? 4.038 12.769 -18.162 1.00 53.78 216 GLU A O 1
ATOM 1740 N N . LEU A 1 217 ? 1.862 12.574 -18.711 1.00 53.88 217 LEU A N 1
ATOM 1741 C CA . LEU A 1 217 ? 2.110 12.092 -20.074 1.00 53.88 217 LEU A CA 1
ATOM 1742 C C . LEU A 1 217 ? 2.832 13.153 -20.914 1.00 53.88 217 LEU A C 1
ATOM 1744 O O . LEU A 1 217 ? 3.779 12.806 -21.621 1.00 53.88 217 LEU A O 1
ATOM 1748 N N . ASP A 1 218 ? 2.477 14.431 -20.764 1.00 52.12 218 ASP A N 1
ATOM 1749 C CA . ASP A 1 218 ? 3.126 15.532 -21.480 1.00 52.12 218 ASP A CA 1
ATOM 1750 C C . ASP A 1 218 ? 4.577 15.734 -21.028 1.00 52.12 218 ASP A C 1
ATOM 1752 O O . ASP A 1 218 ? 5.483 15.839 -21.857 1.00 52.12 218 ASP A O 1
ATOM 1756 N N . VAL A 1 219 ? 4.850 15.700 -19.720 1.00 55.53 219 VAL A N 1
ATOM 1757 C CA . VAL A 1 219 ? 6.219 15.872 -19.195 1.00 55.53 219 VAL A CA 1
ATOM 1758 C C . VAL A 1 219 ? 7.125 14.700 -19.584 1.00 55.53 219 VAL A C 1
ATOM 1760 O O . VAL A 1 219 ? 8.277 14.904 -19.979 1.00 55.53 219 VAL A O 1
ATOM 1763 N N . VAL A 1 220 ? 6.625 13.462 -19.506 1.00 58.25 220 VAL A N 1
ATOM 1764 C CA . VAL A 1 220 ? 7.378 12.270 -19.930 1.00 58.25 220 VAL A CA 1
ATOM 1765 C C . VAL A 1 220 ? 7.608 12.287 -21.438 1.00 58.25 220 VAL A C 1
ATOM 1767 O O . VAL A 1 220 ? 8.723 12.003 -21.874 1.00 58.25 220 VAL A O 1
ATOM 1770 N N . TYR A 1 221 ? 6.607 12.671 -22.232 1.00 60.34 221 TYR A N 1
ATOM 1771 C CA . TYR A 1 221 ? 6.739 12.828 -23.679 1.00 60.34 221 TYR A CA 1
ATOM 1772 C C . TYR A 1 221 ? 7.800 13.876 -24.045 1.00 60.34 221 TYR A C 1
ATOM 1774 O O . TYR A 1 221 ? 8.669 13.606 -24.877 1.00 60.34 221 TYR A O 1
ATOM 1782 N N . VAL A 1 222 ? 7.804 15.035 -23.378 1.00 58.72 222 VAL A N 1
ATOM 1783 C CA . VAL A 1 222 ? 8.796 16.102 -23.594 1.00 58.72 222 VAL A CA 1
ATOM 1784 C C . VAL A 1 222 ? 10.205 15.640 -23.219 1.00 58.72 222 VAL A C 1
ATOM 1786 O O . VAL A 1 222 ? 11.130 15.806 -24.016 1.00 58.72 222 VAL A O 1
ATOM 1789 N N . ARG A 1 223 ? 10.386 14.988 -22.061 1.00 58.12 223 ARG A N 1
ATOM 1790 C CA . ARG A 1 223 ? 11.695 14.448 -21.645 1.00 58.12 223 ARG A CA 1
ATOM 1791 C C . ARG A 1 223 ? 12.204 13.358 -22.583 1.00 58.12 223 ARG A C 1
ATOM 1793 O O . ARG A 1 223 ? 13.385 13.354 -22.924 1.00 58.12 223 ARG A O 1
ATOM 1800 N N . LEU A 1 224 ? 11.326 12.464 -23.032 1.00 58.81 224 LEU A N 1
ATOM 1801 C CA . LEU A 1 224 ? 11.682 11.388 -23.954 1.00 58.81 224 LEU A CA 1
ATOM 1802 C C . LEU A 1 224 ? 12.077 11.940 -25.328 1.00 58.81 224 LEU A C 1
ATOM 1804 O O . LEU A 1 224 ? 13.068 11.500 -25.903 1.00 58.81 224 LEU A O 1
ATOM 1808 N N . LYS A 1 225 ? 11.361 12.957 -25.821 1.00 65.81 225 LYS A N 1
ATOM 1809 C CA . LYS A 1 225 ? 11.673 13.658 -27.074 1.00 65.81 225 LYS A CA 1
ATOM 1810 C C . LYS A 1 225 ? 13.003 14.413 -26.998 1.00 65.81 225 LYS A C 1
ATOM 1812 O O . LYS A 1 225 ? 13.774 14.377 -27.954 1.00 65.81 225 LYS A O 1
ATOM 1817 N N . TYR A 1 226 ? 13.289 15.059 -25.867 1.00 67.25 226 TYR A N 1
ATOM 1818 C CA . TYR A 1 226 ? 14.554 15.760 -25.636 1.00 67.25 226 TYR A CA 1
ATOM 1819 C C . TYR A 1 226 ? 15.742 14.790 -25.593 1.00 67.25 226 TYR A C 1
ATOM 1821 O O . TYR A 1 226 ? 16.756 15.007 -26.254 1.00 67.25 226 TYR A O 1
ATOM 1829 N N . TRP A 1 227 ? 15.587 13.666 -24.889 1.00 66.50 227 TRP A N 1
ATOM 1830 C CA . TRP A 1 227 ? 16.596 12.611 -24.855 1.00 66.50 227 TRP A CA 1
ATOM 1831 C C . TRP A 1 227 ? 16.841 11.996 -26.242 1.00 66.50 227 TRP A C 1
ATOM 1833 O O . TRP A 1 227 ? 17.995 11.871 -26.646 1.00 66.50 227 TRP A O 1
ATOM 1843 N N . LEU A 1 228 ? 15.783 11.693 -27.012 1.00 63.00 228 LEU A N 1
ATOM 1844 C CA . LEU A 1 228 ? 15.909 11.137 -28.369 1.00 63.00 228 LEU A CA 1
ATOM 1845 C C . LEU A 1 228 ? 16.682 12.078 -29.307 1.00 63.00 228 LEU A C 1
ATOM 1847 O O . LEU A 1 228 ? 17.548 11.630 -30.055 1.00 63.00 228 LEU A O 1
ATOM 1851 N N . ARG A 1 229 ? 16.397 13.384 -29.236 1.00 64.31 229 ARG A N 1
ATOM 1852 C CA . ARG A 1 229 ? 17.048 14.423 -30.049 1.00 64.31 229 ARG A CA 1
ATOM 1853 C C . ARG A 1 229 ? 18.542 14.558 -29.743 1.00 64.31 229 ARG A C 1
ATOM 1855 O O . ARG A 1 229 ? 19.327 14.779 -30.658 1.00 64.31 229 ARG A O 1
ATOM 1862 N N . ASN A 1 230 ? 18.941 14.367 -28.487 1.00 67.19 230 ASN A N 1
ATOM 1863 C CA . ASN A 1 230 ? 20.349 14.415 -28.083 1.00 67.19 230 ASN A CA 1
ATOM 1864 C C . ASN A 1 230 ? 21.134 13.148 -28.463 1.00 67.19 230 ASN A C 1
ATOM 1866 O O . ASN A 1 230 ? 22.356 13.199 -28.549 1.00 67.19 230 ASN A O 1
ATOM 1870 N N . GLN A 1 231 ? 20.456 12.026 -28.727 1.00 62.59 231 GLN A N 1
ATOM 1871 C CA . GLN A 1 231 ? 21.087 10.810 -29.259 1.00 62.59 231 GLN A CA 1
ATOM 1872 C C . GLN A 1 231 ? 21.337 10.887 -30.773 1.00 62.59 231 GLN A C 1
ATOM 1874 O O . GLN A 1 231 ? 22.205 10.187 -31.271 1.00 62.59 231 GLN A O 1
ATOM 1879 N N . THR A 1 232 ? 20.596 11.723 -31.511 1.00 57.75 232 THR A N 1
ATOM 1880 C CA . THR A 1 232 ? 20.753 11.881 -32.975 1.00 57.75 232 THR A CA 1
ATOM 1881 C C . THR A 1 232 ? 21.848 12.881 -33.372 1.00 57.75 232 THR A C 1
ATOM 1883 O O . THR A 1 232 ? 22.134 13.034 -34.553 1.00 57.75 232 THR A O 1
ATOM 1886 N N . GLN A 1 233 ? 22.414 13.599 -32.399 1.00 52.88 233 GLN A N 1
ATOM 1887 C CA . GLN A 1 233 ? 23.450 14.628 -32.580 1.00 52.88 233 GLN A CA 1
ATOM 1888 C C . GLN A 1 233 ? 24.861 14.125 -32.204 1.00 52.88 233 GLN A C 1
ATOM 1890 O O . GLN A 1 233 ? 25.797 14.919 -32.149 1.00 52.88 233 GLN A O 1
ATOM 1895 N N . ARG A 1 234 ? 25.013 12.826 -31.920 1.00 43.88 234 ARG A N 1
ATOM 1896 C CA . ARG A 1 234 ? 26.296 12.124 -31.761 1.00 43.88 234 ARG A CA 1
ATOM 1897 C C . ARG A 1 234 ? 26.469 11.139 -32.905 1.00 43.88 234 ARG A C 1
ATOM 1899 O O . ARG A 1 234 ? 27.631 10.946 -33.312 1.00 43.88 234 ARG A O 1
#